Protein 2HCU (pdb70)

Nearest PDB structures (foldseek):
  2hcu-assembly1_A  TM=1.006E+00  e=4.545E-41  Streptococcus mutans
  3q3w-assembly1_A  TM=9.435E-01  e=1.475E-20  Campylobacter jejuni subsp. jejuni IA3902
  3h5j-assembly1_A  TM=9.298E-01  e=4.631E-19  Mycobacterium tuberculosis
  3h5e-assembly2_B  TM=9.140E-01  e=2.569E-16  Mycobacterium tuberculosis
  2b3y-assembly2_B  TM=6.547E-01  e=4.073E-06  Homo sapiens

Radius of gyration: 15.27 Å; Cα contacts (8 Å, |Δi|>4): 395; chains: 1; bounding box: 42×29×38 Å

B-factor: mean 33.7, std 8.31, range [19.73, 81.76]

Sequence (177 aa):
MGRGSMEEFTIYTGTTVPLMNDNIDTDQILPKQFLKLIDKKGFGKYLMYEWRYLDNNYTENPDFIFNQPEYREASILITGDNFGAGSSREHAAWALADYGFKVIVAGSFGDIHYNNDLNNGILPIIQPKEVRDKLAKLKPTDEVTVNLFEQKIYSPVGDFSFDIDGEWKHKLLNGLD

InterPro domains:
  IPR000573 Aconitase A/isopropylmalate dehydratase small subunit, swivel domain [PF00694] (1-124)
  IPR004431 3-isopropylmalate dehydratase, small subunit [MF_01031] (1-195)
  IPR004431 3-isopropylmalate dehydratase, small subunit [NF002458] (1-194)
  IPR004431 3-isopropylmalate dehydratase, small subunit [TIGR00171] (1-184)
  IPR015928 Aconitase/3-isopropylmalate dehydratase, swivel [G3DSA:3.20.19.10] (1-172)
  IPR033940 3-isopropylmalate dehydratase, swivel domain [cd01577] (14-143)
  IPR050075 3-isopropylmalate dehydratase small subunit [PTHR43345] (1-191)

Solvent-accessible surface area: 8477 Å² total; per-residue (Å²): 30,15,156,26,30,12,46,113,10,38,92,54,65,10,32,2,1,19,17,60,72,85,84,1,44,3,71,55,0,0,16,142,109,17,55,180,50,120,76,88,100,40,0,10,104,30,0,4,15,124,63,27,23,109,64,124,128,94,67,71,31,95,125,10,42,3,13,45,111,89,24,110,158,7,12,2,2,2,0,1,62,46,3,3,28,62,74,79,18,64,33,0,0,16,0,1,21,51,55,31,1,54,0,0,2,0,16,38,17,9,122,90,3,47,57,16,0,0,46,0,9,1,0,3,1,95,8,88,139,133,12,11,48,85,3,24,168,14,123,32,107,17,113,3,36,1,21,0,115,87,37,81,2,82,13,91,52,25,91,30,74,10,135,22,83,51,127,38,46,103,72,3,32,70,51,93,128

Structure (mmCIF, N/CA/C/O backbone):
data_2HCU
#
_entry.id   2HCU
#
_cell.length_a   74.033
_cell.length_b   74.033
_cell.length_c   82.519
_cell.angle_alpha   90.00
_cell.angle_beta   90.00
_cell.angle_gamma   120.00
#
_symmetry.space_group_name_H-M   'P 65'
#
loop_
_entity.id
_entity.type
_entity.pdbx_description
1 polymer '3-isopropylmalate dehydratase small subunit'
2 non-polymer 'SULFATE ION'
3 water water
#
loop_
_atom_site.group_PDB
_atom_site.id
_atom_site.type_symbol
_atom_site.label_atom_id
_atom_site.label_alt_id
_atom_site.label_comp_id
_atom_site.label_asym_id
_atom_site.label_entity_id
_atom_site.label_seq_id
_atom_site.pdbx_PDB_ins_code
_atom_site.Cartn_x
_atom_site.Cartn_y
_atom_site.Cartn_z
_atom_site.occupancy
_atom_site.B_iso_or_equiv
_atom_site.auth_seq_id
_atom_site.auth_comp_id
_atom_site.auth_asym_id
_atom_site.auth_atom_id
_atom_site.pdbx_PDB_model_num
ATOM 1 N N . MET A 1 13 ? -31.988 35.299 -2.078 1.00 45.48 -4 MET A N 1
ATOM 2 C CA . MET A 1 13 ? -31.276 35.477 -3.338 1.00 46.75 -4 MET A CA 1
ATOM 3 C C . MET A 1 13 ? -32.193 35.222 -4.530 1.00 47.00 -4 MET A C 1
ATOM 4 O O . MET A 1 13 ? -33.322 34.757 -4.369 1.00 49.12 -4 MET A O 1
ATOM 9 N N . GLY A 1 14 ? -31.701 35.530 -5.725 1.00 47.51 -3 GLY A N 1
ATOM 10 C CA . GLY A 1 14 ? -32.527 35.524 -6.911 1.00 48.04 -3 GLY A CA 1
ATOM 11 C C . GLY A 1 14 ? -31.794 36.033 -8.108 1.00 49.37 -3 GLY A C 1
ATOM 12 O O . GLY A 1 14 ? -31.938 35.480 -9.182 1.00 49.22 -3 GLY A O 1
ATOM 13 N N . ARG A 1 15 ? -30.984 37.075 -7.929 1.00 50.17 -2 ARG A N 1
ATOM 14 C CA . ARG A 1 15 ? -30.476 37.786 -9.079 1.00 51.23 -2 ARG A CA 1
ATOM 15 C C . ARG A 1 15 ? -30.091 36.877 -10.279 1.00 50.47 -2 ARG A C 1
ATOM 16 O O . ARG A 1 15 ? -30.598 37.115 -11.387 1.00 50.98 -2 ARG A O 1
ATOM 24 N N . GLY A 1 16 ? -29.247 35.844 -10.063 1.00 49.32 -1 GLY A N 1
ATOM 25 C CA . GLY A 1 16 ? -28.466 35.252 -11.176 1.00 48.23 -1 GLY A CA 1
ATOM 26 C C . GLY A 1 16 ? -27.472 36.264 -11.771 1.00 47.85 -1 GLY A C 1
ATOM 27 O O . GLY A 1 16 ? -26.839 36.013 -12.812 1.00 46.40 -1 GLY A O 1
ATOM 28 N N . SER A 1 17 ? -27.354 37.415 -11.090 1.00 48.22 0 SER A N 1
ATOM 29 C CA . SER A 1 17 ? -26.461 38.529 -11.450 1.00 49.16 0 SER A CA 1
ATOM 30 C C . SER A 1 17 ? -25.010 38.190 -11.109 1.00 49.09 0 SER A C 1
ATOM 31 O O . SER A 1 17 ? -24.730 37.649 -10.011 1.00 49.11 0 SER A O 1
ATOM 34 N N . MET A 1 18 ? -24.094 38.524 -12.033 1.00 49.04 1 MET A N 1
ATOM 35 C CA . MET A 1 18 ? -22.658 38.371 -11.793 1.00 48.45 1 MET A CA 1
ATOM 36 C C . MET A 1 18 ? -22.140 39.461 -10.880 1.00 47.02 1 MET A C 1
ATOM 37 O O . MET A 1 18 ? -22.205 40.622 -11.226 1.00 47.23 1 MET A O 1
ATOM 42 N N . GLU A 1 19 ? -21.641 39.059 -9.712 1.00 45.07 2 GLU A N 1
ATOM 43 C CA . GLU A 1 19 ? -21.027 39.946 -8.744 1.00 43.56 2 GLU A CA 1
ATOM 44 C C . GLU A 1 19 ? -19.526 39.786 -8.878 1.00 41.05 2 GLU A C 1
ATOM 45 O O . GLU A 1 19 ? -19.008 38.688 -9.167 1.00 41.10 2 GLU A O 1
ATOM 51 N N . GLU A 1 20 ? -18.828 40.878 -8.611 1.00 38.29 3 GLU A N 1
ATOM 52 C CA . GLU A 1 20 ? -17.403 40.964 -8.761 1.00 35.60 3 GLU A CA 1
ATOM 53 C C . GLU A 1 20 ? -16.699 40.127 -7.697 1.00 33.56 3 GLU A C 1
ATOM 54 O O . GLU A 1 20 ? -17.054 40.151 -6.538 1.00 33.34 3 GLU A O 1
ATOM 60 N N . PHE A 1 21 ? -15.710 39.347 -8.110 1.00 31.15 4 PHE A N 1
ATOM 61 C CA . PHE A 1 21 ? -14.930 38.594 -7.167 1.00 29.36 4 PHE A CA 1
ATOM 62 C C . PHE A 1 21 ? -13.478 38.846 -7.567 1.00 28.32 4 PHE A C 1
ATOM 63 O O . PHE A 1 21 ? -13.081 38.459 -8.657 1.00 27.97 4 PHE A O 1
ATOM 71 N N . THR A 1 22 ? -12.700 39.481 -6.699 1.00 27.84 5 THR A N 1
ATOM 72 C CA . THR A 1 22 ? -11.278 39.661 -6.963 1.00 28.11 5 THR A CA 1
ATOM 73 C C . THR A 1 22 ? -10.434 38.992 -5.886 1.00 28.53 5 THR A C 1
ATOM 74 O O . THR A 1 22 ? -9.798 37.965 -6.123 1.00 28.94 5 THR A O 1
ATOM 78 N N . ILE A 1 23 ? -10.439 39.589 -4.701 1.00 29.09 6 ILE A N 1
ATOM 79 C CA . ILE A 1 23 ? -9.766 39.020 -3.533 1.00 29.88 6 ILE A CA 1
ATOM 80 C C . ILE A 1 23 ? -10.783 38.972 -2.399 1.00 30.12 6 ILE A C 1
ATOM 81 O O . ILE A 1 23 ? -11.495 39.923 -2.189 1.00 30.72 6 ILE A O 1
ATOM 86 N N . TYR A 1 24 ? -10.913 37.841 -1.714 1.00 28.72 7 TYR A N 1
ATOM 87 C CA . TYR A 1 24 ? -11.887 37.780 -0.637 1.00 28.03 7 TYR A CA 1
ATOM 88 C C . TYR A 1 24 ? -11.207 37.184 0.590 1.00 27.22 7 TYR A C 1
ATOM 89 O O . TYR A 1 24 ? -10.459 36.248 0.448 1.00 27.55 7 TYR A O 1
ATOM 98 N N . THR A 1 25 ? -11.478 37.727 1.767 1.00 27.84 8 THR A N 1
ATOM 99 C CA . THR A 1 25 ? -11.002 37.116 3.031 1.00 29.20 8 THR A CA 1
ATOM 100 C C . THR A 1 25 ? -12.156 36.771 3.969 1.00 29.31 8 THR A C 1
ATOM 101 O O . THR A 1 25 ? -13.049 37.612 4.219 1.00 29.73 8 THR A O 1
ATOM 105 N N . GLY A 1 26 ? -12.152 35.552 4.501 1.00 28.79 9 GLY A N 1
ATOM 106 C CA . GLY A 1 26 ? -13.145 35.250 5.553 1.00 28.82 9 GLY A CA 1
ATOM 107 C C . GLY A 1 26 ? -12.669 34.098 6.377 1.00 29.60 9 GLY A C 1
ATOM 108 O O . GLY A 1 26 ? -11.543 33.644 6.209 1.00 29.20 9 GLY A O 1
ATOM 109 N N . THR A 1 27 ? -13.516 33.612 7.278 1.00 31.29 10 THR A N 1
ATOM 110 C CA . THR A 1 27 ? -13.144 32.443 8.092 1.00 30.87 10 THR A CA 1
ATOM 111 C C . THR A 1 27 ? -13.935 31.275 7.544 1.00 30.88 10 THR A C 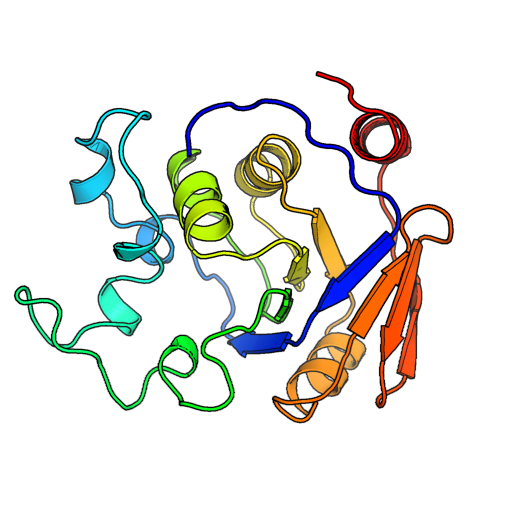1
ATOM 112 O O . THR A 1 27 ? -14.849 31.480 6.741 1.00 30.36 10 THR A O 1
ATOM 116 N N . THR A 1 28 ? -13.565 30.072 7.966 1.00 30.47 11 THR A N 1
ATOM 117 C CA . THR A 1 28 ? -14.002 28.846 7.330 1.00 30.78 11 THR A CA 1
ATOM 118 C C . THR A 1 28 ? -14.842 27.978 8.269 1.00 30.63 11 THR A C 1
ATOM 119 O O . THR A 1 28 ? -14.805 28.166 9.497 1.00 30.96 11 THR A O 1
ATOM 123 N N . VAL A 1 29 ? -15.594 27.044 7.682 1.00 29.81 12 VAL A N 1
ATOM 124 C CA . VAL A 1 29 ? -16.312 25.993 8.452 1.00 28.77 12 VAL A CA 1
ATOM 125 C C . VAL A 1 29 ? -16.190 24.719 7.651 1.00 28.93 12 VAL A C 1
ATOM 126 O O . VAL A 1 29 ? -16.324 24.747 6.436 1.00 28.56 12 VAL A O 1
ATOM 130 N N . PRO A 1 30 ? -15.785 23.613 8.310 1.00 29.70 13 PRO A N 1
ATOM 131 C CA . PRO A 1 30 ? -15.684 22.349 7.589 1.00 28.95 13 PRO A CA 1
ATOM 132 C C . PRO A 1 30 ? -16.960 21.477 7.733 1.00 29.07 13 PRO A C 1
ATOM 133 O O . PRO A 1 30 ? -17.545 21.387 8.810 1.00 28.28 13 PRO A O 1
ATOM 137 N N . LEU A 1 31 ? -17.392 20.866 6.637 1.00 29.14 14 LEU A N 1
ATOM 138 C CA . LEU A 1 31 ? -18.492 19.879 6.703 1.00 29.86 14 LEU A CA 1
ATOM 139 C C . LEU A 1 31 ? -18.181 18.867 5.643 1.00 30.71 14 LEU A C 1
ATOM 140 O O . LEU A 1 31 ? -18.492 19.063 4.462 1.00 30.06 14 LEU A O 1
ATOM 145 N N . MET A 1 32 ? -17.497 17.807 6.046 1.00 31.56 15 MET A N 1
ATOM 146 C CA . MET A 1 32 ? -16.650 17.077 5.084 1.00 32.91 15 MET A CA 1
ATOM 147 C C . MET A 1 32 ? -17.357 15.912 4.408 1.00 33.33 15 MET A C 1
ATOM 148 O O . MET A 1 32 ? -16.720 15.116 3.726 1.00 34.27 15 MET A O 1
ATOM 153 N N . ASN A 1 33 ? -18.677 15.849 4.535 1.00 33.33 16 ASN A N 1
ATOM 154 C CA . ASN A 1 33 ? -19.427 14.761 3.930 1.00 32.06 16 ASN A CA 1
ATOM 155 C C . ASN A 1 33 ? -19.412 14.820 2.424 1.00 31.37 16 ASN A C 1
ATOM 156 O O . ASN A 1 33 ? -19.441 15.913 1.828 1.00 30.91 16 ASN A O 1
ATOM 161 N N . ASP A 1 34 ? -19.329 13.648 1.809 1.00 29.63 17 ASP A N 1
ATOM 162 C CA . ASP A 1 34 ? -19.481 13.497 0.379 1.00 30.22 17 ASP A CA 1
ATOM 163 C C . ASP A 1 34 ? -20.948 13.578 0.015 1.00 29.47 17 ASP A C 1
ATOM 164 O O . ASP A 1 34 ? -21.839 13.327 0.857 1.00 29.44 17 ASP A O 1
ATOM 169 N N . ASN A 1 35 ? -21.188 13.938 -1.251 1.00 28.97 18 ASN A N 1
ATOM 170 C CA . ASN A 1 35 ? -22.532 13.892 -1.840 1.00 26.84 18 ASN A CA 1
ATOM 171 C C . ASN A 1 35 ? -23.577 14.689 -1.039 1.00 25.87 18 ASN A C 1
ATOM 172 O O . ASN A 1 35 ? -24.721 14.247 -0.865 1.00 23.46 18 ASN A O 1
ATOM 177 N N . ILE A 1 36 ? -23.214 15.890 -0.551 1.00 25.24 19 ILE A N 1
ATOM 178 C CA . ILE A 1 36 ? -24.250 16.807 -0.067 1.00 24.40 19 ILE A CA 1
ATOM 179 C C . ILE A 1 36 ? -25.065 17.345 -1.267 1.00 25.63 19 ILE A C 1
ATOM 180 O O . ILE A 1 36 ? -24.663 18.313 -1.954 1.00 25.30 19 ILE A O 1
ATOM 185 N N . ASP A 1 37 ? -26.212 16.707 -1.538 1.00 25.74 20 ASP A N 1
ATOM 186 C CA . ASP A 1 37 ? -26.964 16.961 -2.748 1.00 24.51 20 ASP A CA 1
ATOM 187 C C . ASP A 1 37 ? -27.836 18.159 -2.566 1.00 23.72 20 ASP A C 1
ATOM 188 O O . ASP A 1 37 ? -27.989 18.645 -1.460 1.00 21.99 20 ASP A O 1
ATOM 193 N N . THR A 1 38 ? -28.393 18.655 -3.686 1.00 24.76 21 THR A N 1
ATOM 194 C CA . THR A 1 38 ? -29.237 19.868 -3.667 1.00 25.05 21 THR A CA 1
ATOM 195 C C . THR A 1 38 ? -30.409 19.765 -2.722 1.00 24.77 21 THR A C 1
ATOM 196 O O . THR A 1 38 ? -30.837 20.755 -2.207 1.00 23.17 21 THR A O 1
ATOM 200 N N . ASP A 1 39 ? -30.914 18.554 -2.510 1.00 25.80 22 ASP A N 1
ATOM 201 C CA . ASP A 1 39 ? -32.044 18.346 -1.610 1.00 27.11 22 ASP A CA 1
ATOM 202 C C . ASP A 1 39 ? -31.649 18.615 -0.161 1.00 27.42 22 ASP A C 1
ATOM 203 O O . ASP A 1 39 ? -32.425 19.178 0.611 1.00 27.62 22 ASP A O 1
ATOM 208 N N . GLN A 1 40 ? -30.437 18.207 0.198 1.00 27.58 23 GLN A N 1
ATOM 209 C CA . GLN A 1 40 ? -29.903 18.438 1.544 1.00 29.41 23 GLN A CA 1
ATOM 210 C C . GLN A 1 40 ? -29.612 19.930 1.722 1.00 27.55 23 GLN A C 1
ATOM 211 O O . GLN A 1 40 ? -29.956 20.523 2.733 1.00 27.89 23 GLN A O 1
ATOM 217 N N . ILE A 1 41 ? -29.008 20.545 0.711 1.00 27.47 24 ILE A N 1
ATOM 218 C CA . ILE A 1 41 ? -28.713 22.011 0.735 1.00 26.10 24 ILE A CA 1
ATOM 219 C C . ILE A 1 41 ? -29.994 22.850 0.873 1.00 26.62 24 ILE A C 1
ATOM 220 O O . ILE A 1 41 ? -30.089 23.756 1.722 1.00 26.62 24 ILE A O 1
ATOM 225 N N . LEU A 1 42 ? -30.989 22.552 0.051 1.00 25.25 25 LEU A N 1
ATOM 226 C CA . LEU A 1 42 ? -32.251 23.273 0.135 1.00 25.10 25 LEU A CA 1
ATOM 227 C C . LEU A 1 42 ? -33.451 22.321 -0.158 1.00 25.42 25 LEU A C 1
ATOM 228 O O . LEU A 1 42 ? -33.704 21.969 -1.313 1.00 24.71 25 LEU A O 1
ATOM 233 N N . PRO A 1 43 ? -34.121 21.825 0.912 1.00 26.40 26 PRO A N 1
ATOM 234 C CA . PRO A 1 43 ? -35.274 20.904 0.727 1.00 26.27 26 PRO A CA 1
ATOM 235 C C . PRO A 1 43 ? -36.375 21.350 -0.248 1.00 27.03 26 PRO A C 1
ATOM 236 O O . PRO A 1 43 ? -36.678 22.551 -0.406 1.00 26.88 26 PRO A O 1
ATOM 240 N N . LYS A 1 44 ? -36.935 20.379 -0.939 1.00 27.81 27 LYS A N 1
ATOM 241 C CA . LYS A 1 44 ? -37.857 20.668 -2.034 1.00 29.91 27 LYS A CA 1
ATOM 242 C C . LYS A 1 44 ? -39.042 21.529 -1.666 1.00 29.29 27 LYS A C 1
ATOM 243 O O . LYS A 1 44 ? -39.513 22.312 -2.510 1.00 28.20 27 LYS A O 1
ATOM 249 N N . GLN A 1 45 ? -39.533 21.401 -0.427 1.00 29.58 28 GLN A N 1
ATOM 250 C CA . GLN A 1 45 ? -40.699 22.214 0.035 1.00 30.71 28 GLN A CA 1
ATOM 251 C C . GLN A 1 45 ? -40.482 23.715 -0.053 1.00 29.77 28 GLN A C 1
ATOM 252 O O . GLN A 1 45 ? -41.445 24.478 -0.165 1.00 30.01 28 GLN A O 1
ATOM 258 N N . PHE A 1 46 ? -39.229 24.144 0.000 1.00 28.67 29 PHE A N 1
ATOM 259 C CA . PHE A 1 46 ? -38.918 25.578 -0.054 1.00 28.98 29 PHE A CA 1
ATOM 260 C C . PHE A 1 46 ? -38.892 26.189 -1.472 1.00 29.31 29 PHE A C 1
ATOM 261 O O . PHE A 1 46 ? -38.774 27.402 -1.613 1.00 28.98 29 PHE A O 1
ATOM 269 N N . LEU A 1 47 ? -38.990 25.341 -2.503 1.00 29.76 30 LEU A N 1
ATOM 270 C CA . LEU A 1 47 ? -39.039 25.792 -3.927 1.00 30.56 30 LEU A CA 1
ATOM 271 C C . LEU A 1 47 ? -40.373 26.428 -4.277 1.00 31.50 30 LEU A C 1
ATOM 272 O O . LEU A 1 47 ? -40.554 26.989 -5.398 1.00 31.08 30 LEU A O 1
ATOM 277 N N . LYS A 1 48 ? -41.302 26.355 -3.311 1.00 31.90 31 LYS A N 1
ATOM 278 C CA . LYS A 1 48 ? -42.592 27.051 -3.396 1.00 32.03 31 LYS A CA 1
ATOM 279 C C . LYS A 1 48 ? -42.410 28.556 -3.200 1.00 31.07 31 LYS A C 1
ATOM 280 O O . LYS A 1 48 ? -43.305 29.369 -3.561 1.00 30.42 31 LYS A O 1
ATOM 286 N N . LEU A 1 49 ? -41.249 28.947 -2.651 1.00 29.53 32 LEU A N 1
ATOM 287 C CA . LEU A 1 49 ? -41.019 30.361 -2.361 1.00 29.06 32 LEU A CA 1
ATOM 288 C C . LEU A 1 49 ? -40.478 31.132 -3.591 1.00 29.45 32 LEU A C 1
ATOM 289 O O . LEU A 1 49 ? -39.591 30.645 -4.277 1.00 28.40 32 LEU A O 1
ATOM 294 N N . ILE A 1 50 ? -41.012 32.330 -3.814 1.00 30.64 33 ILE A N 1
ATOM 295 C CA . ILE A 1 50 ? -40.560 33.248 -4.842 1.00 32.24 33 ILE A CA 1
ATOM 296 C C . ILE A 1 50 ? -39.130 33.787 -4.595 1.00 34.40 33 ILE A C 1
ATOM 297 O O . ILE A 1 50 ? -38.618 33.741 -3.481 1.00 33.87 33 ILE A O 1
ATOM 302 N N . ASP A 1 51 ? -38.460 34.261 -5.647 1.00 36.25 34 ASP A N 1
ATOM 303 C CA . ASP A 1 51 ? -37.014 34.470 -5.528 1.00 37.97 34 ASP A CA 1
ATOM 304 C C . ASP A 1 51 ? -36.625 35.722 -4.800 1.00 39.01 34 ASP A C 1
ATOM 305 O O . ASP A 1 51 ? -35.432 35.945 -4.589 1.00 39.33 34 ASP A O 1
ATOM 310 N N . LYS A 1 52 ? -37.626 36.510 -4.375 1.00 39.61 35 LYS A N 1
ATOM 311 C CA . LYS A 1 52 ? -37.420 37.703 -3.554 1.00 39.83 35 LYS A CA 1
ATOM 312 C C . LYS A 1 52 ? -37.216 37.322 -2.094 1.00 39.81 35 LYS A C 1
ATOM 313 O O . LYS A 1 52 ? -36.701 38.119 -1.298 1.00 40.01 35 LYS A O 1
ATOM 315 N N . LYS A 1 53 ? -37.627 36.112 -1.735 1.00 39.31 36 LYS A N 1
ATOM 316 C CA . LYS A 1 53 ? -37.516 35.645 -0.348 1.00 39.21 36 LYS A CA 1
ATOM 317 C C . LYS A 1 53 ? -36.031 35.423 0.039 1.00 38.19 36 LYS A C 1
ATOM 318 O O . LYS A 1 53 ? -35.200 35.229 -0.830 1.00 37.89 36 LYS A O 1
ATOM 324 N N . GLY A 1 54 ? -35.713 35.472 1.342 1.00 37.07 37 GLY A N 1
ATOM 325 C CA . GLY A 1 54 ? -34.411 35.036 1.798 1.00 35.02 37 GLY A CA 1
ATOM 326 C C . GLY A 1 54 ? -34.406 33.528 1.919 1.00 33.62 37 GLY A C 1
ATOM 327 O O . GLY A 1 54 ? -35.346 32.949 2.435 1.00 34.80 37 GLY A O 1
ATOM 328 N N . PHE A 1 55 ? -33.354 32.875 1.435 1.00 32.04 38 PHE A N 1
ATOM 329 C CA . PHE A 1 55 ? -33.241 31.414 1.599 1.00 29.19 38 PHE A CA 1
ATOM 330 C C . PHE A 1 55 ? -32.243 30.960 2.637 1.00 28.37 38 PHE A C 1
ATOM 331 O O . PHE A 1 55 ? -32.141 29.763 2.912 1.00 27.66 38 PHE A O 1
ATOM 339 N N . GLY A 1 56 ? -31.479 31.908 3.196 1.00 27.48 39 GLY A N 1
ATOM 340 C CA . GLY A 1 56 ? -30.439 31.589 4.161 1.00 26.49 39 GLY A CA 1
ATOM 341 C C . GLY A 1 56 ? -30.886 30.721 5.332 1.00 26.62 39 GLY A C 1
ATOM 342 O O . GLY A 1 56 ? -30.194 29.792 5.735 1.00 25.24 39 GLY A O 1
ATOM 343 N N . LYS A 1 57 ? -32.067 30.995 5.858 1.00 28.31 40 LYS A N 1
ATOM 344 C CA . LYS A 1 57 ? -32.591 30.282 7.023 1.00 29.08 40 LYS A CA 1
ATOM 345 C C . LYS A 1 57 ? -32.953 28.829 6.739 1.00 29.18 40 LYS A C 1
ATOM 346 O O . LYS A 1 57 ? -33.046 28.012 7.657 1.00 28.98 40 LYS A O 1
ATOM 352 N N . TYR A 1 58 ? -33.101 28.494 5.456 1.00 28.80 41 TYR A N 1
ATOM 353 C CA . TYR A 1 58 ? -33.441 27.142 5.046 1.00 28.37 41 TYR A CA 1
ATOM 354 C C . TYR A 1 58 ? -32.252 26.306 4.671 1.00 28.08 41 TYR A C 1
ATOM 355 O O . TYR A 1 58 ? -32.411 25.108 4.438 1.00 29.27 41 TYR A O 1
ATOM 364 N N . LEU A 1 59 ? -31.077 26.915 4.604 1.00 26.46 42 LEU A N 1
ATOM 365 C CA . LEU A 1 59 ? -29.862 26.203 4.209 1.00 26.41 42 LEU A CA 1
ATOM 366 C C . LEU A 1 59 ? -29.632 24.984 5.107 1.00 27.11 42 LEU A C 1
ATOM 367 O O . LEU A 1 59 ? -29.601 25.147 6.342 1.00 27.99 42 LEU A O 1
ATOM 372 N N . MET A 1 60 ? -29.422 23.800 4.520 1.00 26.46 43 MET A N 1
ATOM 373 C CA . MET A 1 60 ? -29.079 22.586 5.294 1.00 27.65 43 MET A CA 1
ATOM 374 C C . MET A 1 60 ? -30.106 22.260 6.382 1.00 28.80 43 MET A C 1
ATOM 375 O O . MET A 1 60 ? -29.771 21.656 7.409 1.00 27.26 43 MET A O 1
ATOM 380 N N . TYR A 1 61 ? -31.348 22.677 6.108 1.00 28.94 44 TYR A N 1
ATOM 381 C CA . TYR A 1 61 ? -32.484 22.580 7.010 1.00 30.42 44 TYR A CA 1
ATOM 382 C C . TYR A 1 61 ? -32.548 21.326 7.902 1.00 31.00 44 TYR A C 1
ATOM 383 O O . TYR A 1 61 ? -32.711 21.438 9.133 1.00 30.62 44 TYR A O 1
ATOM 392 N N . GLU A 1 62 ? -32.386 20.145 7.307 1.00 31.29 45 GLU A N 1
ATOM 393 C CA . GLU A 1 62 ? -32.549 18.936 8.064 1.00 33.24 45 GLU A CA 1
ATOM 394 C C . GLU A 1 62 ? -31.376 18.658 9.013 1.00 33.01 45 GLU A C 1
ATOM 395 O O . GLU A 1 62 ? -31.552 17.987 10.034 1.00 32.41 45 GLU A O 1
ATOM 401 N N . TRP A 1 63 ? -30.187 19.121 8.656 1.00 32.29 46 TRP A N 1
ATOM 402 C CA . TRP A 1 63 ? -29.027 19.007 9.546 1.00 33.08 46 TRP A CA 1
ATOM 403 C C . TRP A 1 63 ? -29.051 20.035 10.681 1.00 30.85 46 TRP A C 1
ATOM 404 O O . TRP A 1 63 ? -28.507 19.811 11.750 1.00 31.23 46 TRP A O 1
ATOM 415 N N . ARG A 1 64 ? -29.687 21.156 10.408 1.00 30.20 47 ARG A N 1
ATOM 416 C CA . ARG A 1 64 ? -29.502 22.415 11.136 1.00 28.83 47 ARG A CA 1
ATOM 417 C C . ARG A 1 64 ? -30.504 22.646 12.262 1.00 28.87 47 ARG A C 1
ATOM 418 O O . ARG A 1 64 ? -30.207 23.372 13.236 1.00 28.42 47 ARG A O 1
ATOM 426 N N . TYR A 1 65 ? -31.702 22.085 12.091 1.00 28.97 48 TYR A N 1
ATOM 427 C CA . TYR A 1 65 ? -32.789 22.227 13.057 1.00 30.73 48 TYR A CA 1
ATOM 428 C C . TYR A 1 65 ? -33.282 20.859 13.570 1.00 31.96 48 TYR A C 1
ATOM 429 O O . TYR A 1 65 ? -33.076 19.819 12.904 1.00 33.40 48 TYR A O 1
ATOM 438 N N . LEU A 1 66 ? -33.880 20.868 14.762 1.00 31.84 49 LEU A N 1
ATOM 439 C CA . LEU A 1 66 ? -34.370 19.674 15.431 1.00 33.02 49 LEU A CA 1
ATOM 440 C C . LEU A 1 66 ? -35.849 19.426 15.128 1.00 34.85 49 LEU A C 1
ATOM 441 O O . LEU A 1 66 ? -36.332 18.308 15.280 1.00 34.86 49 LEU A O 1
ATOM 446 N N . ASP A 1 67 ? -36.568 20.480 14.761 1.00 37.23 50 ASP A N 1
ATOM 447 C CA . ASP A 1 67 ? -38.009 20.396 14.602 1.00 40.82 50 ASP A CA 1
ATOM 448 C C . ASP A 1 67 ? -38.401 21.414 13.557 1.00 43.94 50 ASP A C 1
ATOM 449 O O . ASP A 1 67 ? -37.536 22.113 12.965 1.00 45.91 50 ASP A O 1
ATOM 454 N N . ASN A 1 68 ? -39.707 21.582 13.418 1.00 46.58 51 ASN A N 1
ATOM 455 C CA . ASN A 1 68 ? -40.298 22.542 12.472 1.00 48.28 51 ASN A CA 1
ATOM 456 C C . ASN A 1 68 ? -40.517 23.920 13.058 1.00 47.94 51 ASN A C 1
ATOM 457 O O . ASN A 1 68 ? -41.134 24.750 12.419 1.00 49.91 51 ASN A O 1
ATOM 462 N N . ASN A 1 69 ? -39.992 24.167 14.263 1.00 47.30 52 ASN A N 1
ATOM 463 C CA . ASN A 1 69 ? -40.050 25.472 14.950 1.00 45.86 52 ASN A CA 1
ATOM 464 C C . ASN A 1 69 ? -38.705 26.209 14.955 1.00 43.26 52 ASN A C 1
ATOM 465 O O . ASN A 1 69 ? -38.511 27.126 15.773 1.00 42.46 52 ASN A O 1
ATOM 470 N N . TYR A 1 70 ? -37.775 25.802 14.085 1.00 40.33 53 TYR A N 1
ATOM 471 C CA . TYR A 1 70 ? -36.432 26.478 14.006 1.00 38.99 53 TYR A CA 1
ATOM 472 C C . TYR A 1 70 ? -35.565 26.342 15.265 1.00 36.50 53 TYR A C 1
ATOM 473 O O . TYR A 1 70 ? -34.626 27.112 15.467 1.00 36.07 53 TYR A O 1
ATOM 482 N N . THR A 1 71 ? -35.852 25.324 16.067 1.00 34.06 54 THR A N 1
ATOM 483 C CA . THR A 1 71 ? -34.966 24.987 17.182 1.00 32.62 54 THR A CA 1
ATOM 484 C C . THR A 1 71 ? -33.661 24.456 16.578 1.00 31.30 54 THR A C 1
ATOM 485 O O . THR A 1 71 ? -33.670 23.463 15.831 1.00 28.77 54 THR A O 1
ATOM 489 N N . GLU A 1 72 ? -32.556 25.121 16.925 1.00 29.85 55 GLU A N 1
ATOM 490 C CA . GLU A 1 72 ? -31.271 24.778 16.326 1.00 30.04 55 GLU A CA 1
ATOM 491 C C . GLU A 1 72 ? -30.809 23.438 16.882 1.00 29.93 55 GLU A C 1
ATOM 492 O O . GLU A 1 72 ? -31.002 23.135 18.077 1.00 29.13 55 GLU A O 1
ATOM 498 N N . ASN A 1 73 ? -30.212 22.650 15.998 1.00 29.63 56 ASN A N 1
ATOM 499 C CA . ASN A 1 73 ? -29.524 21.470 16.355 1.00 29.66 56 ASN A CA 1
ATOM 500 C C . ASN A 1 73 ? -28.167 21.921 16.925 1.00 29.61 56 ASN A C 1
ATOM 501 O O . ASN A 1 73 ? -27.338 22.434 16.159 1.00 29.29 56 ASN A O 1
ATOM 506 N N . PRO A 1 74 ? -27.927 21.698 18.249 1.00 29.10 57 PRO A N 1
ATOM 507 C CA . PRO A 1 74 ? -26.706 22.245 18.849 1.00 29.45 57 PRO A CA 1
ATOM 508 C C . PRO A 1 74 ? -25.492 21.433 18.402 1.00 28.98 57 PRO A C 1
ATOM 509 O O . PRO A 1 74 ? -24.344 21.830 18.643 1.00 30.61 57 PRO A O 1
ATOM 513 N N . ASP A 1 75 ? -25.730 20.320 17.714 1.00 29.44 58 ASP A N 1
ATOM 514 C CA . ASP A 1 75 ? -24.629 19.487 17.182 1.00 30.32 58 ASP A CA 1
ATOM 515 C C . ASP A 1 75 ? -24.202 19.844 15.751 1.00 29.50 58 ASP A C 1
ATOM 516 O O . ASP A 1 75 ? -23.133 19.422 15.302 1.00 30.43 58 ASP A O 1
ATOM 521 N N . PHE A 1 76 ? -24.991 20.655 15.064 1.00 28.31 59 PHE A N 1
ATOM 522 C CA . PHE A 1 76 ? -24.640 21.038 13.693 1.00 28.60 59 PHE A CA 1
ATOM 523 C C . PHE A 1 76 ? -23.565 22.150 13.695 1.00 28.89 59 PHE A C 1
ATOM 524 O O . PHE A 1 76 ? -23.723 23.221 14.311 1.00 28.83 59 PHE A O 1
ATOM 532 N N . ILE A 1 77 ? -22.464 21.869 13.017 1.00 29.46 60 ILE A N 1
ATOM 533 C CA . ILE A 1 77 ? -21.272 22.727 13.060 1.00 30.20 60 ILE A CA 1
ATOM 534 C C . ILE A 1 77 ? -21.489 24.195 12.703 1.00 30.95 60 ILE A C 1
ATOM 535 O O . ILE A 1 77 ? -20.820 25.067 13.266 1.00 32.18 60 ILE A O 1
ATOM 540 N N . PHE A 1 78 ? -22.416 24.467 11.773 1.00 30.91 61 PHE A N 1
ATOM 541 C CA . PHE A 1 78 ? -22.770 25.843 11.354 1.00 30.57 61 PHE A CA 1
ATOM 542 C C . PHE A 1 78 ? -23.333 26.650 12.536 1.00 31.22 61 PHE A C 1
ATOM 543 O O . PHE A 1 78 ? -23.204 27.882 12.553 1.00 31.07 61 PHE A O 1
ATOM 551 N N . ASN A 1 79 ? -23.977 25.957 13.494 1.00 31.66 62 ASN A N 1
ATOM 552 C CA . ASN A 1 79 ? -24.570 26.614 14.649 1.00 32.72 62 ASN A CA 1
ATOM 553 C C . ASN A 1 79 ? -23.564 26.877 15.785 1.00 32.74 62 ASN A C 1
ATOM 554 O O . ASN A 1 79 ? -23.825 27.682 16.667 1.00 32.38 62 ASN A O 1
ATOM 559 N N . GLN A 1 80 ? -22.410 26.236 15.733 1.00 34.03 63 GLN A N 1
ATOM 560 C CA . GLN A 1 80 ? -21.410 26.355 16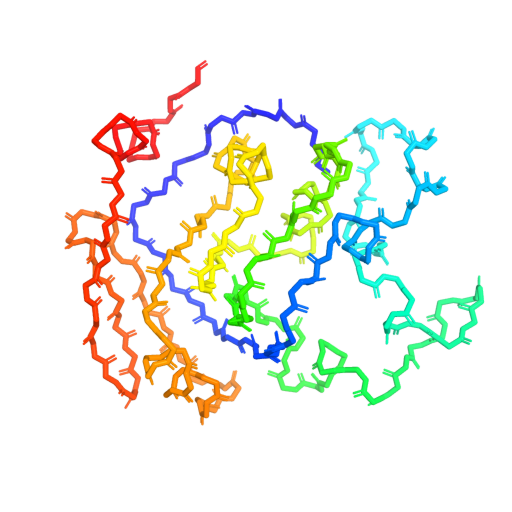.789 1.00 36.32 63 GLN A CA 1
ATOM 561 C C . GLN A 1 80 ? -20.895 27.789 16.906 1.00 36.50 63 GLN A C 1
ATOM 562 O O . GLN A 1 80 ? -20.601 28.418 15.900 1.00 34.03 63 GLN A O 1
ATOM 568 N N . PRO A 1 81 ? -20.784 28.304 18.145 1.00 37.99 64 PRO A N 1
ATOM 569 C CA . PRO A 1 81 ? -20.534 29.742 18.309 1.00 39.83 64 PRO A CA 1
ATOM 570 C C . PRO A 1 81 ? -19.387 30.296 17.431 1.00 40.58 64 PRO A C 1
ATOM 571 O O . PRO A 1 81 ? -19.532 31.370 16.810 1.00 41.80 64 PRO A O 1
ATOM 575 N N . GLU A 1 82 ? -18.294 29.549 17.351 1.00 39.49 65 GLU A N 1
ATOM 576 C CA . GLU A 1 82 ? -17.099 30.010 16.679 1.00 41.66 65 GLU A CA 1
ATOM 577 C C . GLU A 1 82 ? -17.268 30.054 15.149 1.00 40.23 65 GLU A C 1
ATOM 578 O O . GLU A 1 82 ? -16.411 30.598 14.432 1.00 41.13 65 GLU A O 1
ATOM 584 N N . TYR A 1 83 ? -18.346 29.453 14.642 1.00 38.04 66 TYR A N 1
ATOM 585 C CA . TYR A 1 83 ? -18.473 29.279 13.227 1.00 35.18 66 TYR A CA 1
ATOM 586 C C . TYR A 1 83 ? -19.620 30.099 12.633 1.00 35.03 66 TYR A C 1
ATOM 587 O O . TYR A 1 83 ? -19.883 30.023 11.429 1.00 35.07 66 TYR A O 1
ATOM 596 N N . ARG A 1 84 ? -20.320 30.875 13.440 1.00 34.70 67 ARG A N 1
ATOM 597 C CA . ARG A 1 84 ? -21.564 31.474 12.953 1.00 35.23 67 ARG A CA 1
ATOM 598 C C . ARG A 1 84 ? -21.386 32.655 11.964 1.00 34.80 67 ARG A C 1
ATOM 599 O O . ARG A 1 84 ? -22.363 33.142 11.382 1.00 35.87 67 ARG A O 1
ATOM 607 N N . GLU A 1 85 ? -20.151 33.106 11.777 1.00 33.64 68 GLU A N 1
ATOM 608 C CA . GLU A 1 85 ? -19.842 34.110 10.770 1.00 32.76 68 GLU A CA 1
ATOM 609 C C . GLU A 1 85 ? -18.881 33.586 9.697 1.00 31.48 68 GLU A C 1
ATOM 610 O O . GLU A 1 85 ? -18.374 34.364 8.926 1.00 31.07 68 GLU A O 1
ATOM 616 N N . ALA A 1 86 ? -18.669 32.263 9.641 1.00 30.48 69 ALA A N 1
ATOM 617 C CA . ALA A 1 86 ? -17.883 31.617 8.573 1.00 29.75 69 ALA A CA 1
ATOM 618 C C . ALA A 1 86 ? -18.506 31.909 7.203 1.00 28.85 69 ALA A C 1
ATOM 619 O O . ALA A 1 86 ? -19.720 31.970 7.103 1.00 27.23 69 ALA A O 1
ATOM 621 N N . SER A 1 87 ? -17.662 32.114 6.174 1.00 28.13 70 SER A N 1
ATOM 622 C CA . SER A 1 87 ? -18.093 32.549 4.837 1.00 26.39 70 SER A CA 1
ATOM 623 C C . SER A 1 87 ? -17.394 31.706 3.767 1.00 25.27 70 SER A C 1
ATOM 624 O O . SER A 1 87 ? -17.574 31.863 2.567 1.00 23.06 70 SER A O 1
ATOM 627 N N . ILE A 1 88 ? -16.615 30.759 4.245 1.00 24.35 71 ILE A N 1
ATOM 628 C CA . ILE A 1 88 ? -15.878 29.887 3.371 1.00 24.72 71 ILE A CA 1
ATOM 629 C C . ILE A 1 88 ? -16.124 28.474 3.860 1.00 25.58 71 ILE A C 1
ATOM 630 O O . ILE A 1 88 ? -15.771 28.169 4.986 1.00 26.58 71 ILE A O 1
ATOM 635 N N . LEU A 1 89 ? -16.739 27.648 3.007 1.00 25.08 72 LEU A N 1
ATOM 636 C CA . LEU A 1 89 ? -17.163 26.285 3.355 1.00 24.47 72 LEU A CA 1
ATOM 637 C C . LEU A 1 89 ? -16.146 25.336 2.817 1.00 26.11 72 LEU A C 1
ATOM 638 O O . LEU A 1 89 ? -15.777 25.426 1.636 1.00 26.97 72 LEU A O 1
ATOM 643 N N . ILE A 1 90 ? -15.679 24.427 3.672 1.00 27.07 73 ILE A N 1
ATOM 644 C CA . ILE A 1 90 ? -14.870 23.329 3.236 1.00 27.26 73 ILE A CA 1
ATOM 645 C C . ILE A 1 90 ? -15.741 22.058 3.273 1.00 28.46 73 ILE A C 1
ATOM 646 O O . ILE A 1 90 ? -16.307 21.774 4.306 1.00 28.86 73 ILE A O 1
ATOM 651 N N . THR A 1 91 ? -15.866 21.335 2.141 1.00 30.10 74 THR A N 1
ATOM 652 C CA . THR A 1 91 ? -16.630 20.072 2.074 1.00 31.59 74 THR A CA 1
ATOM 653 C C . THR A 1 91 ? -15.949 18.918 1.400 1.00 31.98 74 THR A C 1
ATOM 654 O O . THR A 1 91 ? -14.779 19.000 1.019 1.00 34.64 74 THR A O 1
ATOM 658 N N . GLY A 1 92 ? -16.728 17.851 1.210 1.00 32.00 75 GLY A N 1
ATOM 659 C CA . GLY A 1 92 ? -16.270 16.678 0.536 1.00 32.65 75 GLY A CA 1
ATOM 660 C C . GLY A 1 92 ? -16.449 16.727 -0.961 1.00 34.87 75 GLY A C 1
ATOM 661 O O . GLY A 1 92 ? -16.535 17.809 -1.585 1.00 34.60 75 GLY A O 1
ATOM 662 N N . ASP A 1 93 ? -16.530 15.518 -1.520 1.00 35.56 76 ASP A N 1
ATOM 663 C CA . ASP A 1 93 ? -16.785 15.264 -2.918 1.00 36.29 76 ASP A CA 1
ATOM 664 C C . ASP A 1 93 ? -18.185 15.530 -3.319 1.00 35.35 76 ASP A C 1
ATOM 665 O O . ASP A 1 93 ? -19.122 15.383 -2.521 1.00 36.40 76 ASP A O 1
ATOM 670 N N . ASN A 1 94 ? -18.325 15.963 -4.565 1.00 34.29 77 ASN A N 1
ATOM 671 C CA . ASN A 1 94 ? -19.599 15.967 -5.204 1.00 33.40 77 ASN A CA 1
ATOM 672 C C . ASN A 1 94 ? -20.696 16.791 -4.510 1.00 31.88 77 ASN A C 1
ATOM 673 O O . ASN A 1 94 ? -21.834 16.356 -4.284 1.00 32.90 77 ASN A O 1
ATOM 678 N N . PHE A 1 95 ? -20.345 18.018 -4.196 1.00 29.26 78 PHE A N 1
ATOM 679 C CA . PHE A 1 95 ? -21.224 18.914 -3.506 1.00 27.39 78 PHE A CA 1
ATOM 680 C C . PHE A 1 95 ? -22.195 19.516 -4.498 1.00 27.01 78 PHE A C 1
ATOM 681 O O . PHE A 1 95 ? -21.807 20.127 -5.489 1.00 27.26 78 PHE A O 1
ATOM 689 N N . GLY A 1 96 ? -23.462 19.383 -4.195 1.00 27.33 79 GLY A N 1
ATOM 690 C CA . GLY A 1 96 ? -24.516 19.961 -5.005 1.00 26.97 79 GLY A CA 1
ATOM 691 C C . GLY A 1 96 ? -24.972 19.174 -6.209 1.00 26.54 79 GLY A C 1
ATOM 692 O O . GLY A 1 96 ? -25.598 19.772 -7.122 1.00 24.49 79 GLY A O 1
ATOM 693 N N . ALA A 1 97 ? -24.693 17.866 -6.241 1.00 25.48 80 ALA A N 1
ATOM 694 C CA . ALA A 1 97 ? -25.185 17.030 -7.334 1.00 26.44 80 ALA A CA 1
ATOM 695 C C . ALA A 1 97 ? -26.682 16.758 -7.116 1.00 25.86 80 ALA A C 1
ATOM 696 O O . ALA A 1 97 ? -27.238 17.164 -6.117 1.00 24.49 80 ALA A O 1
ATOM 698 N N . GLY A 1 98 ? -27.334 16.116 -8.074 1.00 27.59 81 GLY A N 1
ATOM 699 C CA . GLY A 1 98 ? -28.735 15.698 -7.933 1.00 29.47 81 GLY A CA 1
ATOM 700 C C . GLY A 1 98 ? -29.632 16.646 -8.716 1.00 31.14 81 GLY A C 1
ATOM 701 O O . GLY A 1 98 ? -29.175 17.276 -9.679 1.00 32.95 81 GLY A O 1
ATOM 702 N N . SER A 1 99 ? -30.902 16.739 -8.331 1.00 32.36 82 SER A N 1
ATOM 703 C CA . SER A 1 99 ? -31.863 17.607 -9.048 1.00 33.95 82 SER A CA 1
ATOM 704 C C . SER A 1 99 ? -31.326 19.026 -9.098 1.00 33.54 82 SER A C 1
ATOM 705 O O . SER A 1 99 ? -30.955 19.583 -8.068 1.00 34.46 82 SER A O 1
ATOM 708 N N . SER A 1 100 ? -31.312 19.575 -10.298 1.00 31.94 83 SER A N 1
ATOM 709 C CA . SER A 1 100 ? -30.992 20.961 -10.599 1.00 31.57 83 SER A CA 1
ATOM 710 C C . SER A 1 100 ? -31.918 21.909 -9.821 1.00 30.26 83 SER A C 1
ATOM 711 O O . SER A 1 100 ? -33.148 21.789 -9.864 1.00 29.41 83 SER A O 1
ATOM 714 N N . ARG A 1 101 ? -31.300 22.830 -9.100 1.00 29.65 84 ARG A N 1
ATOM 715 C CA . ARG A 1 101 ? -31.999 23.636 -8.134 1.00 29.29 84 ARG A CA 1
ATOM 716 C C . ARG A 1 101 ? -31.198 24.882 -7.912 1.00 28.53 84 ARG A C 1
ATOM 717 O O . ARG A 1 101 ? -30.382 24.903 -6.997 1.00 26.84 84 ARG A O 1
ATOM 725 N N . GLU A 1 102 ? -31.418 25.924 -8.709 1.00 28.69 85 GLU A N 1
ATOM 726 C CA . GLU A 1 102 ? -30.752 27.200 -8.479 1.00 27.53 85 GLU A CA 1
ATOM 727 C C . GLU A 1 102 ? -30.956 27.785 -7.072 1.00 26.05 85 GLU A C 1
ATOM 728 O O . GLU A 1 102 ? -30.061 28.460 -6.540 1.00 24.77 85 GLU A O 1
ATOM 734 N N . HIS A 1 103 ? -32.135 27.554 -6.498 1.00 25.64 86 HIS A N 1
ATOM 735 C CA . HIS A 1 103 ? -32.428 27.934 -5.106 1.00 25.79 86 HIS A CA 1
ATOM 736 C C . HIS A 1 103 ? -31.422 27.446 -4.088 1.00 24.37 86 HIS A C 1
ATOM 737 O O . HIS A 1 103 ? -31.404 27.957 -3.001 1.00 24.33 86 HIS A O 1
ATOM 744 N N . ALA A 1 104 ? -30.711 26.361 -4.385 1.00 23.98 87 ALA A N 1
ATOM 745 C CA . ALA A 1 104 ? -29.708 25.835 -3.464 1.00 23.38 87 ALA A CA 1
ATOM 746 C C . ALA A 1 104 ? -28.473 26.777 -3.362 1.00 23.37 87 ALA A C 1
ATOM 747 O O . ALA A 1 104 ? -27.962 27.012 -2.261 1.00 22.57 87 ALA A O 1
ATOM 749 N N . ALA A 1 105 ? -28.003 27.300 -4.493 1.00 22.49 88 ALA A N 1
ATOM 750 C CA . ALA A 1 105 ? -27.084 28.422 -4.478 1.00 22.61 88 ALA A CA 1
ATOM 751 C C . ALA A 1 105 ? -27.619 29.696 -3.759 1.00 23.62 88 ALA A C 1
ATOM 752 O O . ALA A 1 105 ? -26.867 30.386 -3.067 1.00 23.28 88 ALA A O 1
ATOM 754 N N . TRP A 1 106 ? -28.895 30.047 -3.951 1.00 24.82 89 TRP A N 1
ATOM 755 C CA . TRP A 1 106 ? -29.461 31.196 -3.258 1.00 24.98 89 TRP A CA 1
ATOM 756 C C . TRP A 1 106 ? -29.397 31.005 -1.777 1.00 24.62 89 TRP A C 1
ATOM 757 O O . TRP A 1 106 ? -29.117 31.960 -1.080 1.00 24.79 89 TRP A O 1
ATOM 768 N N . ALA A 1 107 ? -29.702 29.793 -1.298 1.00 23.88 90 ALA A N 1
ATOM 769 C CA . ALA A 1 107 ? -29.619 29.474 0.141 1.00 24.09 90 ALA A CA 1
ATOM 770 C C . ALA A 1 107 ? -28.200 29.657 0.689 1.00 25.42 90 ALA A C 1
ATOM 771 O O . ALA A 1 107 ? -28.013 30.276 1.764 1.00 26.17 90 ALA A O 1
ATOM 773 N N . LEU A 1 108 ? -27.204 29.102 -0.023 1.00 24.69 91 LEU A N 1
ATOM 774 C CA . LEU A 1 108 ? -25.815 29.230 0.354 1.00 24.76 91 LEU A CA 1
ATOM 775 C C . LEU A 1 108 ? -25.362 30.682 0.351 1.00 25.02 91 LEU A C 1
ATOM 776 O O . LEU A 1 108 ? -24.756 31.129 1.300 1.00 24.68 91 LEU A O 1
ATOM 781 N N . ALA A 1 109 ? -25.655 31.417 -0.725 1.00 25.50 92 ALA A N 1
ATOM 782 C CA . ALA A 1 109 ? -25.319 32.847 -0.818 1.00 24.22 92 ALA A CA 1
ATOM 783 C C . ALA A 1 109 ? -26.006 33.664 0.271 1.00 24.75 92 ALA A C 1
ATOM 784 O O . ALA A 1 109 ? -25.342 34.466 0.965 1.00 24.97 92 ALA A O 1
ATOM 786 N N . ASP A 1 110 ? -27.332 33.515 0.392 1.00 26.00 93 ASP A N 1
ATOM 787 C CA . ASP A 1 110 ? -28.133 34.252 1.405 1.00 27.88 93 ASP A CA 1
ATOM 788 C C . ASP A 1 110 ? -27.660 33.997 2.842 1.00 28.27 93 ASP A C 1
ATOM 789 O O . ASP A 1 110 ? -27.647 34.921 3.652 1.00 28.97 93 ASP A O 1
ATOM 794 N N . TYR A 1 111 ? -27.306 32.748 3.158 1.00 27.74 94 TYR A N 1
ATOM 795 C CA . TYR A 1 111 ? -26.669 32.448 4.436 1.00 27.55 94 TYR A CA 1
ATOM 796 C C . TYR A 1 111 ? -25.383 33.268 4.623 1.00 27.92 94 TYR A C 1
ATOM 797 O O . TYR A 1 111 ? -25.137 33.769 5.736 1.00 28.08 94 TYR A O 1
ATOM 806 N N . GLY A 1 112 ? -24.548 33.373 3.583 1.00 26.90 95 GLY A N 1
ATOM 807 C CA . GLY A 1 112 ? -23.327 34.195 3.679 1.00 26.29 95 GLY A CA 1
ATOM 808 C C . GLY A 1 112 ? -22.045 33.554 3.162 1.00 26.58 95 GLY A C 1
ATOM 809 O O . GLY A 1 112 ? -20.936 34.092 3.351 1.00 26.94 95 GLY A O 1
ATOM 810 N N . PHE A 1 113 ? -22.180 32.409 2.502 1.00 25.74 96 PHE A N 1
ATOM 811 C CA . PHE A 1 113 ? -21.029 31.771 1.843 1.00 26.69 96 PHE A CA 1
ATOM 812 C C . PHE A 1 113 ? -20.629 32.522 0.566 1.00 26.01 96 PHE A C 1
ATOM 813 O O . PHE A 1 113 ? -21.473 32.918 -0.219 1.00 25.54 96 PHE A O 1
ATOM 821 N N . LYS A 1 114 ? -19.330 32.762 0.439 1.00 26.31 97 LYS A N 1
ATOM 822 C CA . LYS A 1 114 ? -18.742 33.447 -0.690 1.00 26.23 97 LYS A CA 1
ATOM 823 C C . LYS A 1 114 ? -17.844 32.490 -1.450 1.00 24.90 97 LYS A C 1
ATOM 824 O O . LYS A 1 114 ? -17.563 32.664 -2.613 1.00 25.82 97 LYS A O 1
ATOM 830 N N . VAL A 1 115 ? -17.365 31.469 -0.763 1.00 25.46 98 VAL A N 1
ATOM 831 C CA . VAL A 1 115 ? -16.457 30.519 -1.354 1.00 24.44 98 VAL A CA 1
ATOM 832 C C . VAL A 1 115 ? -16.796 29.102 -0.860 1.00 25.44 98 VAL A C 1
ATOM 833 O O . VAL A 1 115 ? -17.069 28.907 0.329 1.00 23.65 98 VAL A O 1
ATOM 837 N N . ILE A 1 116 ? -16.773 28.132 -1.767 1.00 25.30 99 ILE A N 1
ATOM 838 C CA . ILE A 1 116 ? -16.869 26.728 -1.385 1.00 24.18 99 ILE A CA 1
ATOM 839 C C . ILE A 1 116 ? -15.714 25.918 -1.962 1.00 23.44 99 ILE A C 1
ATOM 840 O O . ILE A 1 116 ? -15.429 25.991 -3.158 1.00 23.20 99 ILE A O 1
ATOM 845 N N . VAL A 1 117 ? -15.052 25.141 -1.111 1.00 24.75 100 VAL A N 1
ATOM 846 C CA . VAL A 1 117 ? -13.950 24.292 -1.553 1.00 25.63 100 VAL A CA 1
ATOM 847 C C . VAL A 1 117 ? -14.284 22.813 -1.384 1.00 25.57 100 VAL A C 1
ATOM 848 O O . VAL A 1 117 ? -14.481 22.337 -0.267 1.00 24.72 100 VAL A O 1
ATOM 852 N N . ALA A 1 118 ? -14.350 22.098 -2.501 1.00 26.42 101 ALA A N 1
ATOM 853 C CA . ALA A 1 118 ? -14.887 20.744 -2.512 1.00 25.61 101 ALA A CA 1
ATOM 854 C C . ALA A 1 118 ? -13.923 19.786 -3.199 1.00 27.08 101 ALA A C 1
ATOM 855 O O . ALA A 1 118 ? -12.862 20.191 -3.675 1.00 27.98 101 ALA A O 1
ATOM 857 N N . GLY A 1 119 ? -14.298 18.513 -3.247 1.00 27.40 102 GLY A N 1
ATOM 858 C CA . GLY A 1 119 ? -13.688 17.560 -4.194 1.00 27.38 102 GLY A CA 1
ATOM 859 C C . GLY A 1 119 ? -14.173 17.721 -5.599 1.00 27.48 102 GLY A C 1
ATOM 860 O O . GLY A 1 119 ? -13.464 17.519 -6.557 1.00 27.57 102 GLY A O 1
ATOM 861 N N . SER A 1 120 ? -15.429 18.063 -5.724 1.00 28.33 103 SER A N 1
ATOM 862 C CA . SER A 1 120 ? -16.069 18.218 -7.015 1.00 27.62 103 SER A CA 1
ATOM 863 C C . SER A 1 120 ? -17.460 18.753 -6.682 1.00 26.70 103 SER A C 1
ATOM 864 O O . SER A 1 120 ? -17.907 18.743 -5.511 1.00 25.81 103 SER A O 1
ATOM 867 N N . PHE A 1 121 ? -18.157 19.169 -7.715 1.00 26.44 104 PHE A N 1
ATOM 868 C CA . PHE A 1 121 ? -19.481 19.740 -7.575 1.00 26.64 104 PHE A CA 1
ATOM 869 C C . PHE A 1 121 ? -20.474 19.103 -8.596 1.00 26.94 104 PHE A C 1
ATOM 870 O O . PHE A 1 121 ? -20.052 18.711 -9.691 1.00 28.15 104 PHE A O 1
ATOM 878 N N . GLY A 1 122 ? -21.781 19.109 -8.328 1.00 27.02 105 GLY A N 1
ATOM 879 C CA . GLY A 1 122 ? -22.729 19.001 -9.439 1.00 27.69 105 GLY A CA 1
ATOM 880 C C . GLY A 1 122 ? -22.567 20.086 -10.531 1.00 28.91 105 GLY A C 1
ATOM 881 O O . GLY A 1 122 ? -22.386 21.273 -10.212 1.00 28.39 105 GLY A O 1
ATOM 882 N N . ASP A 1 123 ? -22.685 19.701 -11.806 1.00 29.88 106 ASP A N 1
ATOM 883 C CA . ASP A 1 123 ? -22.332 20.583 -12.966 1.00 30.82 106 ASP A CA 1
ATOM 884 C C . ASP A 1 123 ? -23.166 21.848 -12.959 1.00 28.60 106 ASP A C 1
ATOM 885 O O . ASP A 1 123 ? -22.654 22.938 -13.017 1.00 28.19 106 ASP A O 1
ATOM 890 N N . ILE A 1 124 ? -24.477 21.682 -12.865 1.00 28.20 107 ILE A N 1
ATOM 891 C CA . ILE A 1 124 ? -25.409 22.825 -12.820 1.00 27.51 107 ILE A CA 1
ATOM 892 C C . ILE A 1 124 ? -25.188 23.657 -11.558 1.00 25.59 107 ILE A C 1
ATOM 893 O O . ILE A 1 124 ? -25.180 24.878 -11.606 1.00 26.41 107 ILE A O 1
ATOM 898 N N . HIS A 1 125 ? -25.025 22.985 -10.432 1.00 24.97 108 HIS A N 1
ATOM 899 C CA . HIS A 1 125 ? -24.854 23.679 -9.160 1.00 25.54 108 HIS A CA 1
ATOM 900 C C . HIS A 1 125 ? -23.610 24.593 -9.186 1.00 25.52 108 HIS A C 1
ATOM 901 O O . HIS A 1 125 ? -23.652 25.709 -8.675 1.00 26.35 1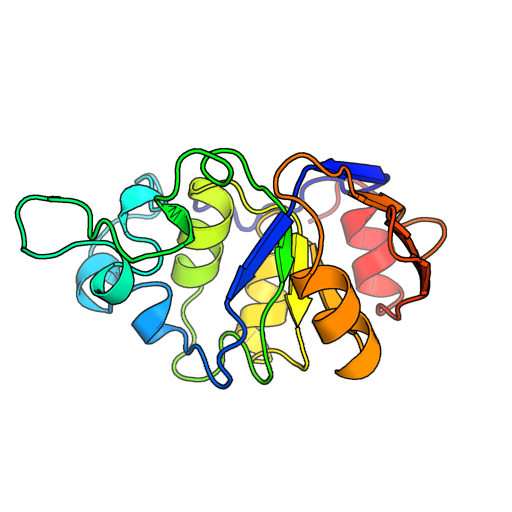08 HIS A O 1
ATOM 908 N N . TYR A 1 126 ? -22.495 24.066 -9.717 1.00 25.75 109 TYR A N 1
ATOM 909 C CA . TYR A 1 126 ? -21.278 24.838 -9.995 1.00 26.48 109 TYR A CA 1
ATOM 910 C C . TYR A 1 126 ? -21.576 26.174 -10.734 1.00 26.92 109 TYR A C 1
ATOM 911 O O . TYR A 1 126 ? -21.168 27.236 -10.275 1.00 27.05 109 TYR A O 1
ATOM 920 N N . ASN A 1 127 ? -22.275 26.113 -11.868 1.00 27.10 110 ASN A N 1
ATOM 921 C CA . ASN A 1 127 ? -22.716 27.305 -12.599 1.00 26.50 110 ASN A CA 1
ATOM 922 C C . ASN A 1 127 ? -23.635 28.187 -11.776 1.00 26.99 110 ASN A C 1
ATOM 923 O O . ASN A 1 127 ? -23.498 29.401 -11.819 1.00 27.00 110 ASN A O 1
ATOM 928 N N . ASN A 1 128 ? -24.589 27.586 -11.045 1.00 25.48 111 ASN A N 1
ATOM 929 C CA . ASN A 1 128 ? -25.543 28.358 -10.212 1.00 25.07 111 ASN A CA 1
ATOM 930 C C . ASN A 1 128 ? -24.793 29.168 -9.148 1.00 24.73 111 ASN A C 1
ATOM 931 O O . ASN A 1 128 ? -25.203 30.282 -8.838 1.00 25.01 111 ASN A O 1
ATOM 936 N N . ASP A 1 129 ? -23.778 28.545 -8.526 1.00 24.80 112 ASP A N 1
ATOM 937 C CA . ASP A 1 129 ? -22.934 29.219 -7.500 1.00 25.60 112 ASP A CA 1
ATOM 938 C C . ASP A 1 129 ? -22.250 30.428 -8.115 1.00 25.89 112 ASP A C 1
ATOM 939 O O . ASP A 1 129 ? -22.348 31.549 -7.581 1.00 25.06 112 ASP A O 1
ATOM 944 N N . LEU A 1 130 ? -21.580 30.187 -9.234 1.00 26.02 113 LEU A N 1
ATOM 945 C CA . LEU A 1 130 ? -20.848 31.262 -9.952 1.00 28.01 113 LEU A CA 1
ATOM 946 C C . LEU A 1 130 ? -21.739 32.411 -10.410 1.00 28.22 113 LEU A C 1
ATOM 947 O O . LEU A 1 130 ? -21.301 33.564 -10.382 1.00 29.32 113 LEU A O 1
ATOM 952 N N . ASN A 1 131 ? -22.977 32.093 -10.801 1.00 28.18 114 ASN A N 1
ATOM 953 C CA . ASN A 1 131 ? -24.011 33.082 -11.160 1.00 29.31 114 ASN A CA 1
ATOM 954 C C . ASN A 1 131 ? -24.742 33.716 -10.003 1.00 29.48 114 ASN A C 1
ATOM 955 O O . ASN A 1 131 ? -25.613 34.563 -10.201 1.00 30.43 114 ASN A O 1
ATOM 960 N N . ASN A 1 132 ? -24.363 33.361 -8.778 1.00 28.89 115 ASN A N 1
ATOM 961 C CA . ASN A 1 132 ? -25.005 33.894 -7.569 1.00 28.47 115 ASN A CA 1
ATOM 962 C C . ASN A 1 132 ? -24.036 34.303 -6.477 1.00 28.96 115 ASN A C 1
ATOM 963 O O . ASN A 1 132 ? -24.340 34.127 -5.304 1.00 28.57 115 ASN A O 1
ATOM 968 N N . GLY A 1 133 ? -22.902 34.874 -6.890 1.00 28.46 116 GLY A N 1
ATOM 969 C CA . GLY A 1 133 ? -21.895 35.417 -5.999 1.00 28.98 116 GLY A CA 1
ATOM 970 C C . GLY A 1 133 ? -21.104 34.482 -5.091 1.00 28.14 116 GLY A C 1
ATOM 971 O O . GLY A 1 133 ? -20.627 34.912 -4.037 1.00 28.79 116 GLY A O 1
ATOM 972 N N . ILE A 1 134 ? -20.950 33.225 -5.497 1.00 27.05 117 ILE A N 1
ATOM 973 C CA . ILE A 1 134 ? -20.164 32.253 -4.747 1.00 26.45 117 ILE A CA 1
ATOM 974 C C . ILE A 1 134 ? -19.031 31.860 -5.674 1.00 26.19 117 ILE A C 1
ATOM 975 O O . ILE A 1 134 ? -19.233 31.649 -6.870 1.00 25.61 117 ILE A O 1
ATOM 980 N N . LEU A 1 135 ? -17.834 31.772 -5.132 1.00 25.24 118 LEU A N 1
ATOM 981 C CA . LEU A 1 135 ? -16.789 31.076 -5.882 1.00 26.08 118 LEU A CA 1
ATOM 982 C C . LEU A 1 135 ? -16.621 29.610 -5.433 1.00 25.00 118 LEU A C 1
ATOM 983 O O . LEU A 1 135 ? -16.070 29.363 -4.349 1.00 26.63 118 LEU A O 1
ATOM 988 N N . PRO A 1 136 ? -17.095 28.637 -6.263 1.00 25.98 119 PRO A N 1
ATOM 989 C CA . PRO A 1 136 ? -16.859 27.184 -6.050 1.00 25.47 119 PRO A CA 1
ATOM 990 C C . PRO A 1 136 ? -15.425 26.817 -6.443 1.00 26.28 119 PRO A C 1
ATOM 991 O O . PRO A 1 136 ? -14.971 27.187 -7.536 1.00 26.35 119 PRO A O 1
ATOM 995 N N . ILE A 1 137 ? -14.718 26.125 -5.558 1.00 26.33 120 ILE A N 1
ATOM 996 C CA . ILE A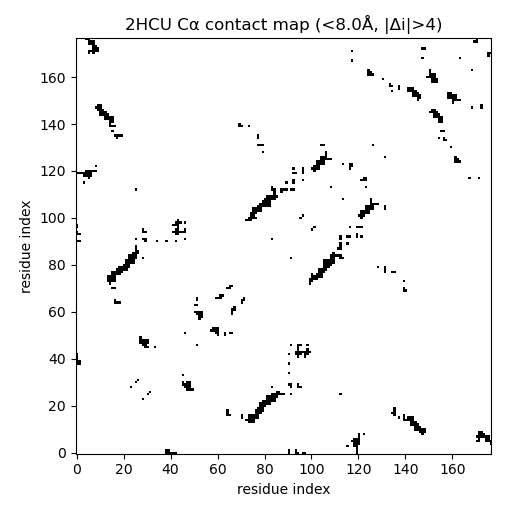 1 137 ? -13.341 25.736 -5.828 1.00 27.46 120 ILE A CA 1
ATOM 997 C C . ILE A 1 137 ? -13.208 24.222 -5.764 1.00 27.41 120 ILE A C 1
ATOM 998 O O . ILE A 1 137 ? -13.748 23.582 -4.862 1.00 26.20 120 ILE A O 1
ATOM 1003 N N . ILE A 1 138 ? -12.489 23.649 -6.723 1.00 28.43 121 ILE A N 1
ATOM 1004 C CA . ILE A 1 138 ? -12.009 22.236 -6.573 1.00 30.17 121 ILE A CA 1
ATOM 1005 C C . ILE A 1 138 ? -10.594 22.214 -5.950 1.00 30.61 121 ILE A C 1
ATOM 1006 O O . ILE A 1 138 ? -9.720 22.958 -6.408 1.00 30.77 121 ILE A O 1
ATOM 1011 N N . GLN A 1 139 ? -10.419 21.443 -4.862 1.00 31.70 122 GLN A N 1
ATOM 1012 C CA . GLN A 1 139 ? -9.106 21.173 -4.288 1.00 32.50 122 GLN A CA 1
ATOM 1013 C C . GLN A 1 139 ? -8.961 19.668 -4.050 1.00 34.48 122 GLN A C 1
ATOM 1014 O O . GLN A 1 139 ? -9.955 18.974 -3.918 1.00 34.40 122 GLN A O 1
ATOM 1020 N N . PRO A 1 140 ? -7.709 19.141 -4.038 1.00 35.72 123 PRO A N 1
ATOM 1021 C CA . PRO A 1 140 ? -7.570 17.709 -3.667 1.00 35.44 123 PRO A CA 1
ATOM 1022 C C . PRO A 1 140 ? -7.937 17.437 -2.213 1.00 35.98 123 PRO A C 1
ATOM 1023 O O . PRO A 1 140 ? -7.961 18.347 -1.391 1.00 35.68 123 PRO A O 1
ATOM 1027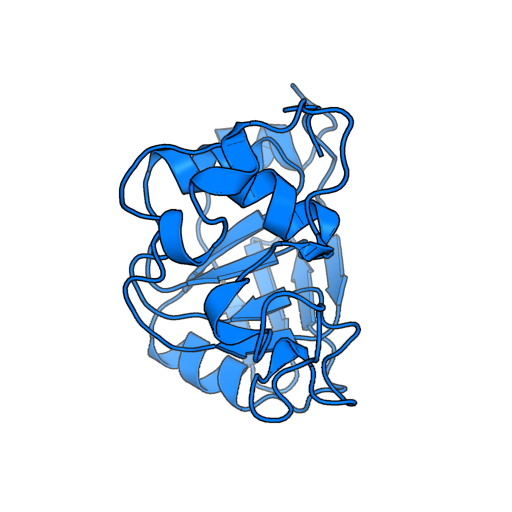 N N . LYS A 1 141 ? -8.230 16.182 -1.900 1.00 37.18 124 LYS A N 1
ATOM 1028 C CA . LYS A 1 141 ? -8.621 15.801 -0.546 1.00 39.06 124 LYS A CA 1
ATOM 1029 C C . LYS A 1 141 ? -7.551 16.149 0.499 1.00 37.78 124 LYS A C 1
ATOM 1030 O O . LYS A 1 141 ? -7.866 16.464 1.614 1.00 36.58 124 LYS A O 1
ATOM 1036 N N . GLU A 1 142 ? -6.284 16.044 0.133 1.00 38.61 125 GLU A N 1
ATOM 1037 C CA . GLU A 1 142 ? -5.188 16.367 1.066 1.00 39.74 125 GLU A CA 1
ATOM 1038 C C . GLU A 1 142 ? -5.268 17.818 1.580 1.00 37.62 125 GLU A C 1
ATOM 1039 O O . GLU A 1 142 ? -5.139 18.081 2.786 1.00 37.40 125 GLU A O 1
ATOM 1045 N N . VAL A 1 143 ? -5.516 18.758 0.678 1.00 37.32 126 VAL A N 1
ATOM 1046 C CA . VAL A 1 143 ? -5.676 20.174 1.077 1.00 36.39 126 VAL A CA 1
ATOM 1047 C C . VAL A 1 143 ? -6.950 20.433 1.852 1.00 35.90 126 VAL A C 1
ATOM 1048 O O . VAL A 1 143 ? -6.922 21.079 2.907 1.00 36.30 126 VAL A O 1
ATOM 1052 N N . ARG A 1 144 ? -8.061 19.855 1.390 1.00 35.08 127 ARG A N 1
ATOM 1053 C CA . ARG A 1 144 ? -9.322 20.013 2.096 1.00 33.83 127 ARG A CA 1
ATOM 1054 C C . ARG A 1 144 ? -9.225 19.483 3.493 1.00 33.70 127 ARG A C 1
ATOM 1055 O O . ARG A 1 144 ? -9.751 20.090 4.402 1.00 33.61 127 ARG A O 1
ATOM 1063 N N . ASP A 1 145 ? -8.553 18.350 3.699 1.00 34.86 128 ASP A N 1
ATOM 1064 C CA . ASP A 1 145 ? -8.347 17.893 5.106 1.00 36.49 128 ASP A CA 1
ATOM 1065 C 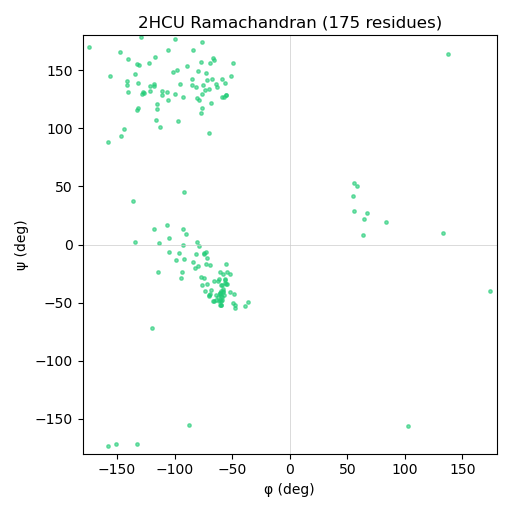C . ASP A 1 145 ? -7.447 18.850 5.923 1.00 35.05 128 ASP A C 1
ATOM 1066 O O . ASP A 1 145 ? -7.653 19.038 7.117 1.00 35.34 128 ASP A O 1
ATOM 1071 N N . LYS A 1 146 ? -6.500 19.501 5.269 1.00 34.65 129 LYS A N 1
ATOM 1072 C CA . LYS A 1 146 ? -5.705 20.538 5.986 1.00 34.88 129 LYS A CA 1
ATOM 1073 C C . LYS A 1 146 ? -6.570 21.725 6.401 1.00 32.90 129 LYS A C 1
ATOM 1074 O O . LYS A 1 146 ? -6.569 22.129 7.589 1.00 32.20 129 LYS A O 1
ATOM 1080 N N . LEU A 1 147 ? -7.349 22.224 5.433 1.00 31.77 130 LEU A N 1
ATOM 1081 C CA . LEU A 1 147 ? -8.315 23.322 5.688 1.00 30.55 130 LEU A CA 1
ATOM 1082 C C . LEU A 1 147 ? -9.347 23.023 6.743 1.00 30.91 130 LEU A C 1
ATOM 1083 O O . LEU A 1 147 ? -9.735 23.934 7.516 1.00 31.91 130 LEU A O 1
ATOM 1088 N N . ALA A 1 148 ? -9.833 21.776 6.776 1.00 31.21 131 ALA A N 1
ATOM 1089 C CA . ALA A 1 148 ? -10.814 21.344 7.781 1.00 33.58 131 ALA A CA 1
ATOM 1090 C C . ALA A 1 148 ? -10.292 21.472 9.226 1.00 34.65 131 ALA A C 1
ATOM 1091 O O . ALA A 1 148 ? -11.082 21.640 10.174 1.00 34.93 131 ALA A O 1
ATOM 1093 N N . LYS A 1 149 ? -8.967 21.459 9.389 1.00 36.93 132 LYS A N 1
ATOM 1094 C CA . LYS A 1 149 ? -8.355 21.553 10.737 1.00 38.56 132 LYS A CA 1
ATOM 1095 C C . LYS A 1 149 ? -8.010 22.991 11.147 1.00 39.40 132 LYS A C 1
ATOM 1096 O O . LYS A 1 149 ? -7.520 23.218 12.260 1.00 40.19 132 LYS A O 1
ATOM 1102 N N . LEU A 1 150 ? -8.284 23.971 10.275 1.00 38.72 133 LEU A N 1
ATOM 1103 C CA . LEU A 1 150 ? -8.181 25.377 10.673 1.00 37.22 133 LEU A CA 1
ATOM 1104 C C . LEU A 1 150 ? -8.897 25.663 11.970 1.00 38.48 133 LEU A C 1
ATOM 1105 O O . LEU A 1 150 ? -9.823 24.934 12.365 1.00 38.76 133 LEU A O 1
ATOM 1110 N N . LYS A 1 151 ? -8.469 26.723 12.654 1.00 38.03 134 LYS A N 1
ATOM 1111 C CA . LYS A 1 151 ? -9.228 27.221 13.777 1.00 38.28 134 LYS A CA 1
ATOM 1112 C C . LYS A 1 151 ? -10.366 28.048 13.214 1.00 36.69 134 LYS A C 1
ATOM 1113 O O . LYS A 1 151 ? -10.239 28.592 12.141 1.00 36.92 134 LYS A O 1
ATOM 1119 N N . PRO A 1 152 ? -11.495 28.089 13.922 1.00 35.98 135 PRO A N 1
ATOM 1120 C CA . PRO A 1 152 ? -12.659 28.874 13.552 1.00 35.65 135 PRO A CA 1
ATOM 1121 C C . PRO A 1 152 ? -12.358 30.361 13.319 1.00 35.45 135 PRO A C 1
ATOM 1122 O O . PRO A 1 152 ? -13.121 31.054 12.656 1.00 35.69 135 PRO A O 1
ATOM 1126 N N . THR A 1 153 ? -11.284 30.860 13.913 1.00 35.94 136 THR A N 1
ATOM 1127 C CA . THR A 1 153 ? -10.947 32.301 13.919 1.00 34.83 136 THR A CA 1
ATOM 1128 C C . THR A 1 153 ? -9.915 32.561 12.849 1.00 34.93 136 THR A C 1
ATOM 1129 O O . THR A 1 153 ? -9.670 33.708 12.509 1.00 35.73 136 THR A O 1
ATOM 1133 N N . ASP A 1 154 ? -9.308 31.505 12.319 1.00 35.05 137 ASP A N 1
ATOM 1134 C CA . ASP A 1 154 ? -8.374 31.629 11.207 1.00 36.50 137 ASP A CA 1
ATOM 1135 C C . ASP A 1 154 ? -8.939 32.268 9.912 1.00 37.98 137 ASP A C 1
ATOM 1136 O O . ASP A 1 154 ? -9.981 31.812 9.362 1.00 37.86 137 ASP A O 1
ATOM 1141 N N . GLU A 1 155 ? -8.242 33.307 9.429 1.00 36.53 138 GLU A N 1
ATOM 1142 C CA . GLU A 1 155 ? -8.563 33.934 8.166 1.00 35.85 138 GLU A CA 1
ATOM 1143 C C . GLU A 1 155 ? -7.936 33.237 7.021 1.00 35.41 138 GLU A C 1
ATOM 1144 O O . GLU A 1 155 ? -6.814 32.705 7.111 1.00 36.48 138 GLU A O 1
ATOM 1150 N N . VAL A 1 156 ? -8.709 33.184 5.937 1.00 34.13 139 VAL A N 1
ATOM 1151 C CA . VAL A 1 156 ? -8.278 32.590 4.721 1.00 32.26 139 VAL A CA 1
ATOM 1152 C C . VAL A 1 156 ? -8.534 33.631 3.626 1.00 31.90 139 VAL A C 1
ATOM 1153 O O . VAL A 1 156 ? -9.647 34.149 3.512 1.00 29.82 139 VAL A O 1
ATOM 1157 N N . THR A 1 157 ? -7.498 33.887 2.807 1.00 30.90 140 THR A N 1
ATOM 1158 C CA . THR A 1 157 ? -7.627 34.770 1.656 1.00 30.45 140 THR A CA 1
ATOM 1159 C C . THR A 1 157 ? -7.641 34.024 0.336 1.00 30.72 140 THR A C 1
ATOM 1160 O O . THR A 1 157 ? -6.809 33.181 0.106 1.00 31.15 140 THR A O 1
ATOM 1164 N N . VAL A 1 158 ? -8.617 34.350 -0.524 1.00 30.50 141 VAL A N 1
ATOM 1165 C CA . VAL A 1 158 ? -8.718 33.763 -1.836 1.00 31.37 141 VAL A CA 1
ATOM 1166 C C . VAL A 1 158 ? -8.514 34.886 -2.820 1.00 31.54 141 VAL A C 1
ATOM 1167 O O . VAL A 1 158 ? -9.200 35.900 -2.821 1.00 30.87 141 VAL A O 1
ATOM 1171 N N . ASN A 1 159 ? -7.490 34.701 -3.631 1.00 32.41 142 ASN A N 1
ATOM 1172 C CA . ASN A 1 159 ? -7.093 35.718 -4.551 1.00 32.16 142 ASN A CA 1
ATOM 1173 C C . ASN A 1 159 ? -7.297 35.133 -5.899 1.00 30.70 142 ASN A C 1
ATOM 1174 O O . ASN A 1 159 ? -6.535 34.268 -6.297 1.00 31.30 142 ASN A O 1
ATOM 1179 N N . LEU A 1 160 ? -8.334 35.600 -6.600 1.00 29.88 143 LEU A N 1
ATOM 1180 C CA . LEU A 1 160 ? -8.647 35.079 -7.921 1.00 28.70 143 LEU A CA 1
ATOM 1181 C C . LEU A 1 160 ? -7.676 35.485 -9.046 1.00 29.47 143 LEU A C 1
ATOM 1182 O O . LEU A 1 160 ? -7.499 34.697 -9.961 1.00 28.84 143 LEU A O 1
ATOM 1187 N N . PHE A 1 161 ? -7.097 36.702 -9.011 1.00 29.65 144 PHE A N 1
ATOM 1188 C CA . PHE A 1 161 ? -5.971 37.044 -9.929 1.00 32.21 144 PHE A CA 1
ATOM 1189 C C . PHE A 1 161 ? -4.861 35.970 -9.917 1.00 33.12 144 PHE A C 1
ATOM 1190 O O . PHE A 1 161 ? -4.431 35.486 -10.954 1.00 34.61 144 PHE A O 1
ATOM 1198 N N . GLU A 1 162 ? -4.414 35.610 -8.722 1.00 34.61 145 GLU A N 1
ATOM 1199 C CA . GLU A 1 162 ? -3.381 34.604 -8.538 1.00 35.92 145 GLU A CA 1
ATOM 1200 C C . GLU A 1 162 ? -3.873 33.139 -8.572 1.00 35.65 145 GLU A C 1
ATOM 1201 O O . GLU A 1 162 ? -3.054 32.211 -8.754 1.00 34.46 145 GLU A O 1
ATOM 1207 N N . GLN A 1 163 ? -5.182 32.931 -8.344 1.00 34.16 146 GLN A N 1
ATOM 1208 C CA . GLN A 1 163 ? -5.747 31.580 -8.227 1.00 32.44 146 GLN A CA 1
ATOM 1209 C C . GLN A 1 163 ? -4.997 30.859 -7.140 1.00 32.51 146 GLN A C 1
ATOM 1210 O O . GLN A 1 163 ? -4.455 29.773 -7.344 1.00 32.90 146 GLN A O 1
ATOM 1216 N N . LYS A 1 164 ? -4.957 31.514 -5.988 1.00 31.70 147 LYS A N 1
ATOM 1217 C CA . LYS A 1 164 ? -4.313 31.026 -4.815 1.00 32.76 147 LYS A CA 1
ATOM 1218 C C . LYS A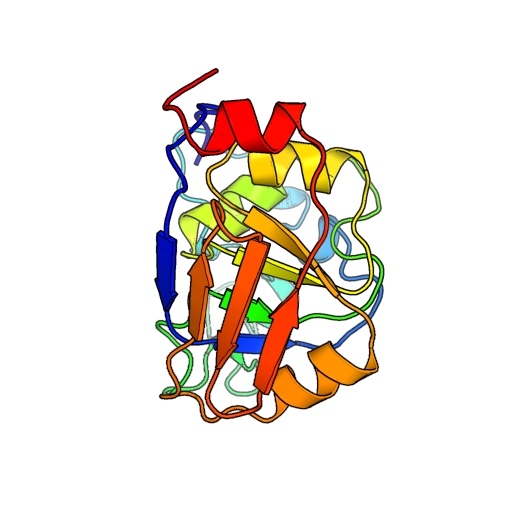 1 164 ? -5.195 31.212 -3.612 1.00 31.82 147 LYS A C 1
ATOM 1219 O O . LYS A 1 164 ? -5.909 32.205 -3.501 1.00 30.66 147 LYS A O 1
ATOM 1225 N N . ILE A 1 165 ? -5.067 30.268 -2.687 1.00 31.07 148 ILE A N 1
ATOM 1226 C CA . ILE A 1 165 ? -5.668 30.356 -1.377 1.00 32.10 148 ILE A CA 1
ATOM 1227 C C . ILE A 1 165 ? -4.534 30.530 -0.387 1.00 33.12 148 ILE A C 1
ATOM 1228 O O . ILE A 1 165 ? -3.567 29.765 -0.470 1.00 33.60 148 ILE A O 1
ATOM 1233 N N . TYR A 1 166 ? -4.639 31.497 0.540 1.00 33.33 149 TYR A N 1
ATOM 1234 C CA . TYR A 1 166 ? -3.664 31.628 1.631 1.00 34.58 149 TYR A CA 1
ATOM 1235 C C . TYR A 1 166 ? -4.291 31.273 2.961 1.00 34.24 149 TYR A C 1
ATOM 1236 O O . TYR A 1 166 ? -5.329 31.842 3.293 1.00 32.84 149 TYR A O 1
ATOM 1245 N N . SER A 1 167 ? -3.657 30.386 3.739 1.00 33.75 150 SER A N 1
ATOM 1246 C CA . SER A 1 167 ? -4.184 30.117 5.095 1.00 35.22 150 SER A CA 1
ATOM 1247 C C . SER A 1 167 ? -3.087 29.785 6.122 1.00 34.45 150 SER A C 1
ATOM 1248 O O . SER A 1 167 ? -1.985 29.500 5.736 1.00 33.82 150 SER A O 1
ATOM 1251 N N . PRO A 1 168 ? -3.408 29.815 7.428 1.00 35.52 151 PRO A N 1
ATOM 1252 C CA . PRO A 1 168 ? -2.452 29.359 8.431 1.00 36.53 151 PRO A CA 1
ATOM 1253 C C . PRO A 1 168 ? -1.931 27.937 8.241 1.00 38.67 151 PRO A C 1
ATOM 1254 O O . PRO A 1 168 ? -0.893 27.607 8.813 1.00 37.89 151 PRO A O 1
ATOM 1258 N N . VAL A 1 169 ? -2.626 27.131 7.416 1.00 40.02 152 VAL A N 1
ATOM 1259 C CA . VAL A 1 169 ? -2.295 25.723 7.173 1.00 40.78 152 VAL A CA 1
ATOM 1260 C C . VAL A 1 169 ? -1.644 25.479 5.837 1.00 41.07 152 VAL A C 1
ATOM 1261 O O . VAL A 1 169 ? -1.375 24.326 5.472 1.00 42.61 152 VAL A O 1
ATOM 1265 N N . GLY A 1 170 ? -1.348 26.552 5.100 1.00 39.87 153 GLY A N 1
ATOM 1266 C CA . GLY A 1 170 ? -0.708 26.387 3.835 1.00 38.13 153 GLY A CA 1
ATOM 1267 C C . GLY A 1 170 ? -1.319 27.304 2.825 1.00 38.75 153 GLY A C 1
ATOM 1268 O O . GLY A 1 170 ? -2.419 27.827 3.001 1.00 38.45 153 GLY A O 1
ATOM 1269 N N . ASP A 1 171 ? -0.599 27.477 1.732 1.00 39.30 154 ASP A N 1
ATOM 1270 C CA . ASP A 1 171 ? -1.053 28.321 0.661 1.00 40.34 154 ASP A CA 1
ATOM 1271 C C . ASP A 1 171 ? -1.191 27.375 -0.567 1.00 39.70 154 ASP A C 1
ATOM 1272 O O . ASP A 1 171 ? -0.403 26.432 -0.730 1.00 39.46 154 ASP A O 1
ATOM 1277 N N . PHE A 1 172 ? -2.259 27.528 -1.357 1.00 39.12 155 PHE A N 1
ATOM 1278 C CA . PHE A 1 172 ? -2.622 26.503 -2.398 1.00 37.87 155 PHE A CA 1
ATOM 12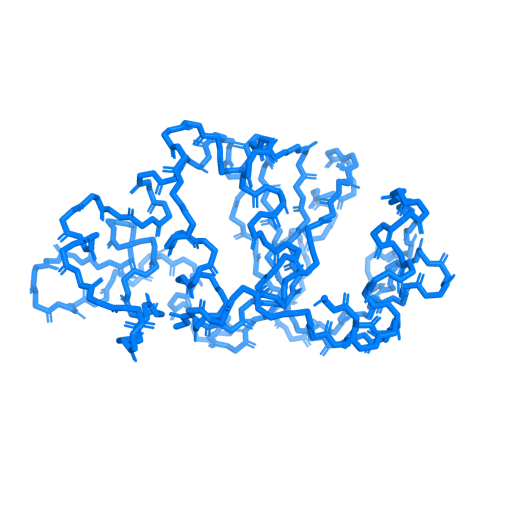79 C C . PHE A 1 172 ? -3.134 27.120 -3.686 1.00 37.66 155 PHE A C 1
ATOM 1280 O O . PHE A 1 172 ? -3.921 28.029 -3.627 1.00 39.12 155 PHE A O 1
ATOM 1288 N N . SER A 1 173 ? -2.752 26.573 -4.837 1.00 37.55 156 SER A N 1
ATOM 1289 C CA . SER A 1 173 ? -3.258 26.994 -6.136 1.00 37.17 156 SER A CA 1
ATOM 1290 C C . SER A 1 173 ? -4.518 26.251 -6.561 1.00 36.71 156 SER A C 1
ATOM 1291 O O . SER A 1 173 ? -4.733 25.095 -6.175 1.00 36.64 156 SER A O 1
ATOM 1294 N N . PHE A 1 174 ? -5.334 26.885 -7.402 1.00 35.67 157 PHE A N 1
ATOM 1295 C CA . PHE A 1 174 ? -6.527 26.194 -7.926 1.00 35.01 157 PHE A CA 1
ATOM 1296 C C . PHE A 1 174 ? -6.717 26.537 -9.371 1.00 35.60 157 PHE A C 1
ATOM 1297 O O . PHE A 1 174 ? -6.180 27.540 -9.843 1.00 35.65 157 PHE A O 1
ATOM 1305 N N . ASP A 1 175 ? -7.468 25.695 -10.074 1.00 36.34 158 ASP A N 1
ATOM 1306 C CA . ASP A 1 175 ? -7.833 25.944 -11.457 1.00 37.35 158 ASP A CA 1
ATOM 1307 C C . ASP A 1 175 ? -9.214 26.549 -11.542 1.00 36.96 158 ASP A C 1
ATOM 1308 O O . ASP A 1 175 ? -10.096 26.261 -10.703 1.00 36.81 158 ASP A O 1
ATOM 1313 N N . ILE A 1 176 ? -9.406 27.352 -12.584 1.00 36.21 159 ILE A N 1
ATOM 1314 C CA . ILE A 1 176 ? -10.722 27.845 -12.968 1.00 35.77 159 ILE A CA 1
ATOM 1315 C C . ILE A 1 176 ? -10.675 28.199 -14.455 1.00 36.08 159 ILE A C 1
ATOM 1316 O O . ILE A 1 176 ? -9.648 28.668 -14.960 1.00 36.30 159 ILE A O 1
ATOM 1321 N N . ASP A 1 177 ? -11.782 27.978 -15.144 1.00 36.54 160 ASP A N 1
ATOM 1322 C CA . ASP A 1 177 ? -11.869 28.290 -16.572 1.00 37.94 160 ASP A CA 1
ATOM 1323 C C . ASP A 1 177 ? -11.726 29.779 -16.780 1.00 37.35 160 ASP A C 1
ATOM 1324 O O . ASP A 1 177 ? -12.309 30.571 -16.035 1.00 37.33 160 ASP A O 1
ATOM 1329 N N . GLY A 1 178 ? -10.964 30.142 -17.822 1.00 37.35 161 GLY A N 1
ATOM 1330 C CA . GLY A 1 178 ? -10.667 31.524 -18.153 1.00 36.38 161 GLY A CA 1
ATOM 1331 C C . GLY A 1 178 ? -11.879 32.393 -18.355 1.00 36.11 161 GLY A C 1
ATOM 1332 O O . GLY A 1 178 ? -11.837 33.573 -18.092 1.00 36.57 161 GLY A O 1
ATOM 1333 N N . GLU A 1 179 ? -12.970 31.817 -18.823 1.00 36.13 162 GLU A N 1
ATOM 1334 C CA . GLU A 1 179 ? -14.195 32.568 -19.049 1.00 36.39 162 GLU A CA 1
ATOM 1335 C C . GLU A 1 179 ? -14.904 32.928 -17.742 1.00 34.06 162 GLU A C 1
ATOM 1336 O O . GLU A 1 179 ? -15.458 34.000 -17.618 1.00 32.50 162 GLU A O 1
ATOM 1342 N N . TRP A 1 180 ? -14.922 31.986 -16.794 1.00 32.95 163 TRP A N 1
ATOM 1343 C CA . TRP A 1 180 ? -15.439 32.266 -15.453 1.00 32.40 163 TRP A CA 1
ATOM 1344 C C . TRP A 1 180 ? -14.546 33.315 -14.796 1.00 31.68 163 TRP A C 1
ATOM 1345 O O . TRP A 1 180 ? -15.058 34.269 -14.243 1.00 32.96 163 TRP A O 1
ATOM 1356 N N . LYS A 1 181 ? -13.229 33.130 -14.862 1.00 31.13 164 LYS A N 1
ATOM 1357 C CA . LYS A 1 181 ? -12.285 34.151 -14.356 1.00 31.67 164 LYS A CA 1
ATOM 1358 C C . LYS A 1 181 ? -12.642 35.566 -14.857 1.00 31.32 164 LYS A C 1
ATOM 1359 O O . LYS A 1 181 ? -12.785 36.478 -14.059 1.00 32.66 164 LYS A O 1
ATOM 1365 N N . HIS A 1 182 ? -12.809 35.730 -16.175 1.00 31.44 165 HIS A N 1
ATOM 1366 C CA . HIS A 1 182 ? -13.168 37.010 -16.802 1.00 30.30 165 HIS A CA 1
ATOM 1367 C C . HIS A 1 182 ? -14.486 37.545 -16.262 1.00 30.89 165 HIS A C 1
ATOM 1368 O O . HIS A 1 182 ? -14.592 38.720 -15.942 1.00 31.08 165 HIS A O 1
ATOM 1375 N N . LYS A 1 183 ? -15.524 36.699 -16.199 1.00 31.56 166 LYS A N 1
ATOM 1376 C CA . LYS A 1 183 ? -16.802 37.129 -15.617 1.00 31.75 166 LYS A CA 1
ATOM 1377 C C . LYS A 1 183 ? -16.706 37.515 -14.148 1.00 31.00 166 LYS A C 1
ATOM 1378 O O . LYS A 1 183 ? -17.265 38.557 -13.752 1.00 29.71 166 LYS A O 1
ATOM 1384 N N . LEU A 1 184 ? -16.026 36.705 -13.331 1.00 30.90 167 LEU A N 1
ATOM 1385 C CA . LEU A 1 184 ? -15.946 37.017 -11.879 1.00 31.58 167 LEU A CA 1
ATOM 1386 C C . LEU A 1 184 ? -15.133 38.299 -11.654 1.00 31.60 167 LEU A C 1
ATOM 1387 O O . LEU A 1 184 ? -15.606 39.200 -10.975 1.00 32.39 167 LEU A O 1
ATOM 1392 N N . LEU A 1 185 ? -13.956 38.407 -12.266 1.00 31.22 168 LEU A N 1
ATOM 1393 C CA . LEU A 1 185 ? -13.056 39.558 -12.003 1.00 32.62 168 LEU A CA 1
ATOM 1394 C C . LEU A 1 185 ? -13.678 40.894 -12.415 1.00 34.13 168 LEU A C 1
ATOM 1395 O O . LEU A 1 185 ? -13.426 41.937 -11.792 1.00 34.28 168 LEU A O 1
ATOM 1400 N N . ASN A 1 186 ? -14.516 40.853 -13.442 1.00 35.79 169 ASN A N 1
ATOM 1401 C CA . ASN A 1 186 ? -15.203 42.039 -13.913 1.00 37.65 169 ASN A CA 1
ATOM 1402 C C . ASN A 1 186 ? -16.615 42.030 -13.362 1.00 40.66 169 ASN A C 1
ATOM 1403 O O . ASN A 1 186 ? -17.019 41.106 -12.635 1.00 41.10 169 ASN A O 1
ATOM 1408 N N . GLY A 1 187 ? -17.405 43.048 -13.606 1.00 44.44 170 GLY A N 1
ATOM 1409 C CA . GLY A 1 187 ? -18.736 42.941 -12.942 1.00 50.04 170 GLY A CA 1
ATOM 1410 C C . GLY A 1 187 ? -19.818 42.269 -13.803 1.00 52.50 170 GLY A C 1
ATOM 1411 O O . GLY A 1 187 ? -20.946 42.774 -13.854 1.00 53.38 170 GLY A O 1
ATOM 1412 N N . LEU A 1 188 ? -19.488 41.138 -14.458 1.00 54.57 171 LEU A N 1
ATOM 1413 C CA . LEU A 1 188 ? -20.042 40.857 -15.814 1.00 56.61 171 LEU A CA 1
ATOM 1414 C C . LEU A 1 188 ? -21.034 39.702 -16.045 1.00 58.64 171 LEU A C 1
ATOM 1415 O O . LEU A 1 188 ? -20.612 38.541 -16.165 1.00 59.35 171 LEU A O 1
ATOM 1420 N N . ASP A 1 189 ? -22.334 40.025 -16.151 1.00 60.45 172 ASP A N 1
ATOM 1421 C CA . ASP A 1 189 ? -23.362 39.033 -16.571 1.00 62.04 172 ASP A CA 1
ATOM 1422 C C . ASP A 1 189 ? -24.042 39.411 -17.897 1.00 63.64 172 ASP A C 1
ATOM 1423 O O . ASP A 1 189 ? -25.165 39.965 -17.924 1.00 64.70 172 ASP A O 1
#

CATH classification: 3.20.19.10

Organism: Streptococcus mutans serotype c (strain ATCC 700610 / UA159) (NCBI:txid210007)

Secondary structure (DSSP, 8-state):
----PPPP-SEEEEEEEEE--S---HHHHS-GGGGGS-TTS--GGGTTHHHHBSSTT--B-TTSGGGSGGGTT--EEEE-SSBT-SS--HHHHHHHHHHT--EEEES-B-HHHHHHHHTTT-EEEE--HHHHHHHHTS-TT-EEEEETTTTEEEETTEEEE----HHHHHHHHTT--

Foldseek 3Di:
DADLFAAADFKDKFFEAEDADAPQALCQQANPVCVPDDRVDQQQLRGSVVLFADDPPSHGDCPRRCNPPLNVRGQEYQYEYAHHADDQDLVSLSNSVSSHHQEYEYCYYHPNNCSSVLSRRHHYFYDDPVVSVLSNPDDSHWMWMQGLVQQWIDTPSDIDHTDDDPVSSVSRNDSHD